Protein AF-A0A524R091-F1 (afdb_monomer_lite)

Structure (mmCIF, N/CA/C/O backbone):
data_AF-A0A524R091-F1
#
_entry.id   AF-A0A524R091-F1
#
loop_
_atom_site.group_PDB
_atom_site.id
_atom_site.type_symbol
_atom_site.label_atom_id
_atom_site.label_alt_id
_atom_site.label_comp_id
_atom_site.label_asym_id
_atom_site.label_entity_id
_atom_site.label_seq_id
_atom_site.pdbx_PDB_ins_code
_atom_site.Cartn_x
_atom_site.Cartn_y
_atom_site.Cartn_z
_atom_site.occupancy
_atom_site.B_iso_or_equiv
_atom_site.auth_seq_id
_atom_site.auth_comp_id
_atom_site.auth_asym_id
_atom_site.auth_atom_id
_atom_site.pdbx_PDB_model_num
ATOM 1 N N . MET A 1 1 ? -44.650 -4.964 -7.074 1.00 48.94 1 MET A N 1
ATOM 2 C CA . MET A 1 1 ? -43.226 -4.895 -6.663 1.00 48.94 1 MET A CA 1
ATOM 3 C C . MET A 1 1 ? -42.948 -6.021 -5.679 1.00 48.94 1 MET A C 1
ATOM 5 O O . MET A 1 1 ? -43.652 -6.123 -4.687 1.00 48.94 1 MET A O 1
ATOM 9 N N . SER A 1 2 ? -41.997 -6.911 -5.972 1.00 42.34 2 SER A N 1
ATOM 10 C CA . SER A 1 2 ? -41.733 -8.080 -5.120 1.00 42.34 2 SER A CA 1
ATOM 11 C C . SER A 1 2 ? -41.111 -7.651 -3.782 1.00 42.34 2 SER A C 1
ATOM 13 O O . SER A 1 2 ? -40.083 -6.970 -3.757 1.00 42.34 2 SER A O 1
ATOM 15 N N . LEU A 1 3 ? -41.720 -8.084 -2.671 1.00 43.44 3 LEU A N 1
ATOM 16 C CA . LEU A 1 3 ? -41.227 -7.896 -1.296 1.00 43.44 3 LEU A CA 1
ATOM 17 C C . LEU A 1 3 ? -39.760 -8.347 -1.130 1.00 43.44 3 LEU A C 1
ATOM 19 O O . LEU A 1 3 ? -39.014 -7.767 -0.343 1.00 43.44 3 LEU A O 1
ATOM 23 N N . ARG A 1 4 ? -39.299 -9.314 -1.939 1.00 45.97 4 ARG A N 1
ATOM 24 C CA . ARG A 1 4 ? -37.899 -9.779 -1.949 1.00 45.97 4 ARG A CA 1
ATOM 25 C C . ARG A 1 4 ? -36.920 -8.747 -2.520 1.00 45.97 4 ARG A C 1
ATOM 27 O O . ARG A 1 4 ? -35.773 -8.704 -2.082 1.00 45.97 4 ARG A O 1
ATOM 34 N N . GLY A 1 5 ? -37.348 -7.916 -3.473 1.00 42.50 5 GLY A N 1
ATOM 35 C CA . GLY A 1 5 ? -36.528 -6.833 -4.031 1.00 42.50 5 GLY A CA 1
ATOM 36 C C . GLY A 1 5 ? -36.375 -5.653 -3.066 1.00 42.50 5 GLY A C 1
ATOM 37 O O . GLY A 1 5 ? -35.301 -5.064 -2.973 1.00 42.50 5 GLY A O 1
ATOM 38 N N . SER A 1 6 ? -37.427 -5.365 -2.295 1.00 53.19 6 SER A N 1
ATOM 39 C CA . SER A 1 6 ? -37.434 -4.314 -1.271 1.00 53.19 6 SER A CA 1
ATOM 40 C C . SER A 1 6 ? -36.567 -4.691 -0.062 1.00 53.19 6 SER A C 1
ATOM 42 O O . SER A 1 6 ? -35.690 -3.920 0.317 1.00 53.19 6 SER A O 1
ATOM 44 N N . LEU A 1 7 ? -36.682 -5.925 0.451 1.00 46.03 7 LEU A N 1
ATOM 45 C CA . LEU A 1 7 ? -35.870 -6.409 1.577 1.00 46.03 7 LEU A CA 1
ATOM 46 C C . LEU A 1 7 ? -34.368 -6.468 1.272 1.00 46.03 7 LEU A C 1
ATOM 48 O O . LEU A 1 7 ? -33.563 -6.195 2.152 1.00 46.03 7 LEU A O 1
ATOM 52 N N . ARG A 1 8 ? -33.954 -6.786 0.039 1.00 49.16 8 ARG A N 1
ATOM 53 C CA . ARG A 1 8 ? -32.528 -6.782 -0.347 1.00 49.16 8 ARG A CA 1
ATOM 54 C C . ARG A 1 8 ? -31.937 -5.372 -0.367 1.00 49.16 8 ARG A C 1
ATOM 56 O O . ARG A 1 8 ? -30.790 -5.190 0.030 1.00 49.16 8 ARG A O 1
ATOM 63 N N . THR A 1 9 ? -32.716 -4.397 -0.827 1.00 47.22 9 THR A N 1
ATOM 64 C CA . THR A 1 9 ? -32.332 -2.980 -0.873 1.00 47.22 9 THR A CA 1
ATOM 65 C C . THR A 1 9 ? -32.304 -2.385 0.529 1.00 47.22 9 THR A C 1
ATOM 67 O O . THR A 1 9 ? -31.316 -1.756 0.890 1.00 47.22 9 THR A O 1
ATOM 70 N N . ILE A 1 10 ? -33.305 -2.702 1.353 1.00 48.88 10 ILE A N 1
ATOM 71 C CA . ILE A 1 10 ? -33.364 -2.331 2.768 1.00 48.88 10 ILE A CA 1
ATOM 72 C C . ILE A 1 10 ? -32.215 -2.983 3.542 1.00 48.88 10 ILE A C 1
ATOM 74 O O . ILE A 1 10 ? -31.527 -2.287 4.262 1.00 48.88 10 ILE A O 1
ATOM 78 N N . ARG A 1 11 ? -31.896 -4.266 3.336 1.00 45.62 11 ARG A N 1
ATOM 79 C CA . ARG A 1 11 ? -30.745 -4.929 3.983 1.00 45.62 11 ARG A CA 1
ATOM 80 C C . ARG A 1 11 ? -29.400 -4.369 3.506 1.00 45.62 11 ARG A C 1
ATOM 82 O O . ARG A 1 11 ? -28.462 -4.342 4.276 1.00 45.62 11 ARG A O 1
ATOM 89 N N . ARG A 1 12 ? -29.294 -3.873 2.267 1.00 46.78 12 ARG A N 1
ATOM 90 C CA . ARG A 1 12 ? -28.111 -3.128 1.784 1.00 46.78 12 ARG A CA 1
ATOM 91 C C . ARG A 1 12 ? -28.016 -1.704 2.340 1.00 46.78 12 ARG A C 1
ATOM 93 O O . ARG A 1 12 ? -26.915 -1.180 2.424 1.00 46.78 12 ARG A O 1
ATOM 100 N N . GLN A 1 13 ? -29.149 -1.082 2.660 1.00 42.19 13 GLN A N 1
ATOM 101 C CA . GLN A 1 13 ? -29.241 0.259 3.252 1.00 42.19 13 GLN A CA 1
ATOM 102 C C . GLN A 1 13 ? -29.156 0.227 4.792 1.00 42.19 13 GLN A C 1
ATOM 104 O O . GLN A 1 13 ? -28.715 1.198 5.393 1.00 42.19 13 GLN A O 1
ATOM 109 N N . LEU A 1 14 ? -29.532 -0.902 5.403 1.00 39.41 14 LEU A N 1
ATOM 110 C CA . LEU A 1 14 ? -29.497 -1.240 6.832 1.00 39.41 14 LEU A CA 1
ATOM 111 C C . LEU A 1 14 ? -28.386 -2.240 7.180 1.00 39.41 14 LEU A C 1
ATOM 113 O O . LEU A 1 14 ? -28.385 -2.793 8.275 1.00 39.41 14 LEU A O 1
ATOM 117 N N . ILE A 1 15 ? -27.420 -2.466 6.294 1.00 47.78 15 ILE A N 1
ATOM 118 C CA . ILE A 1 15 ? -26.055 -2.677 6.763 1.00 47.78 15 ILE A CA 1
ATOM 119 C C . ILE A 1 15 ? -25.510 -1.248 6.830 1.00 47.78 15 ILE A C 1
ATOM 121 O O . ILE A 1 15 ? -24.978 -0.756 5.828 1.00 47.78 15 ILE A O 1
ATOM 125 N N . PRO A 1 16 ? -25.685 -0.512 7.954 1.00 43.84 16 PRO A N 1
ATOM 126 C CA . PRO A 1 16 ? -24.778 0.580 8.240 1.00 43.84 16 PRO A CA 1
ATOM 127 C C . PRO A 1 16 ? -23.358 0.041 8.097 1.00 43.84 16 PRO A C 1
ATOM 129 O O . PRO A 1 16 ? -23.121 -1.161 8.069 1.00 43.84 16 PRO A O 1
ATOM 132 N N . PHE A 1 17 ? -22.391 0.930 8.024 1.00 50.38 17 PHE A N 1
ATOM 133 C CA . PHE A 1 17 ? -20.980 0.586 8.091 1.00 50.38 17 PHE A CA 1
ATOM 134 C C . PHE A 1 17 ? -20.644 0.008 9.489 1.00 50.38 17 PHE A C 1
ATOM 136 O O . PHE A 1 17 ? -19.939 0.641 10.259 1.00 50.38 17 PHE A O 1
ATOM 143 N N . THR A 1 18 ? -21.232 -1.134 9.861 1.00 50.00 18 THR A N 1
ATOM 144 C CA . THR A 1 18 ? -21.116 -1.795 11.164 1.00 50.00 18 THR A CA 1
ATOM 145 C C . THR A 1 18 ? -19.766 -2.477 11.284 1.00 50.00 18 THR A C 1
ATOM 147 O O . THR A 1 18 ? -19.192 -2.512 12.363 1.00 50.00 18 THR A O 1
ATOM 150 N N . ALA A 1 19 ? -19.233 -2.966 10.163 1.00 61.12 19 ALA A N 1
ATOM 151 C CA . ALA A 1 19 ? -17.877 -3.473 10.078 1.00 61.12 19 ALA A CA 1
ATOM 152 C C . ALA A 1 19 ? -16.887 -2.301 9.976 1.00 61.12 19 ALA A C 1
ATOM 154 O O . ALA A 1 19 ? -16.662 -1.745 8.898 1.00 61.12 19 ALA A O 1
ATOM 155 N N . THR A 1 20 ? -16.287 -1.941 11.109 1.00 77.38 20 THR A N 1
ATOM 156 C CA . THR A 1 20 ? -15.160 -1.001 11.205 1.00 77.38 20 THR A CA 1
ATOM 157 C C . THR A 1 20 ? -13.809 -1.684 10.980 1.00 77.38 20 THR A C 1
ATOM 159 O O . THR A 1 20 ? -12.779 -1.012 10.971 1.00 77.38 20 THR A O 1
ATOM 162 N N . ASN A 1 21 ? -13.796 -3.000 10.740 1.00 86.31 21 ASN A N 1
ATOM 163 C CA . ASN A 1 21 ? -12.579 -3.744 10.437 1.00 86.31 21 ASN A CA 1
ATOM 164 C C . ASN A 1 21 ? -12.263 -3.687 8.934 1.00 86.31 21 ASN A C 1
ATOM 166 O O . ASN A 1 21 ? -13.115 -3.958 8.076 1.00 86.31 21 ASN A O 1
ATOM 170 N N . ARG A 1 22 ? -11.013 -3.354 8.604 1.00 87.62 22 ARG A N 1
ATOM 171 C CA . ARG A 1 22 ? -10.516 -3.152 7.239 1.00 87.62 22 ARG A CA 1
ATOM 172 C C . ARG A 1 22 ? -9.279 -3.991 6.957 1.00 87.62 22 ARG A C 1
ATOM 174 O O . ARG A 1 22 ? -8.403 -4.121 7.801 1.00 87.62 22 ARG A O 1
ATOM 181 N N . ILE A 1 23 ? -9.176 -4.470 5.719 1.00 89.12 23 ILE A N 1
ATOM 182 C CA . ILE A 1 23 ? -7.908 -4.921 5.139 1.00 89.12 23 ILE A CA 1
ATOM 183 C C . ILE A 1 23 ? -7.446 -3.859 4.148 1.00 89.12 23 ILE A C 1
ATOM 185 O O . ILE A 1 23 ? -8.192 -3.499 3.231 1.00 89.12 23 ILE A O 1
ATOM 189 N N . VAL A 1 24 ? -6.217 -3.383 4.315 1.00 91.94 24 VAL A N 1
ATOM 190 C CA . VAL A 1 24 ? 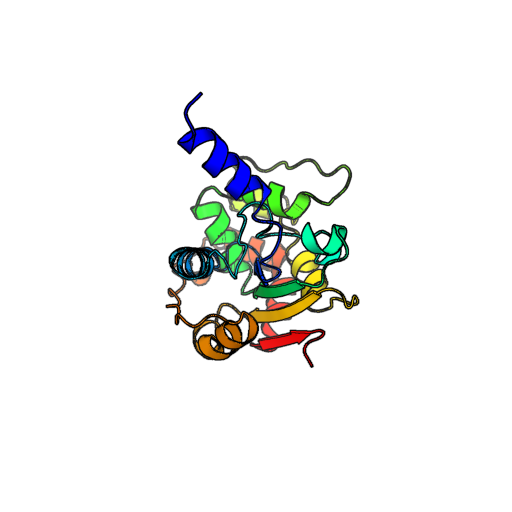-5.535 -2.504 3.358 1.00 91.94 24 VAL A CA 1
ATOM 191 C C . VAL A 1 24 ? -4.195 -3.129 3.000 1.00 91.94 24 VAL A C 1
ATOM 193 O O . VAL A 1 24 ? -3.627 -3.890 3.776 1.00 91.94 24 VAL A O 1
ATOM 196 N N . SER A 1 25 ? -3.706 -2.899 1.787 1.00 92.69 25 SER A N 1
ATOM 197 C CA . SER A 1 25 ? -2.446 -3.485 1.349 1.00 92.69 25 SER A CA 1
ATOM 198 C C . SER A 1 25 ? -1.716 -2.643 0.323 1.00 92.69 25 SER A C 1
ATOM 200 O O . SER A 1 25 ? -2.354 -2.012 -0.521 1.00 92.69 25 SER A O 1
ATOM 202 N N . LEU A 1 26 ? -0.388 -2.757 0.313 1.00 89.06 26 LEU A N 1
ATOM 203 C CA . LEU A 1 26 ? 0.523 -2.063 -0.604 1.00 89.06 26 LEU A CA 1
ATOM 204 C C . LEU A 1 26 ? 0.302 -2.405 -2.098 1.00 89.06 26 LEU A C 1
ATOM 206 O O . LEU A 1 26 ? 0.842 -1.741 -2.969 1.00 89.06 26 LEU A O 1
ATOM 210 N N . GLY A 1 27 ? -0.560 -3.383 -2.409 1.00 83.38 27 GLY A N 1
ATOM 211 C CA . GLY A 1 27 ? -0.812 -3.864 -3.770 1.00 83.38 27 GLY A CA 1
ATOM 212 C C . GLY A 1 27 ? 0.231 -4.873 -4.221 1.00 83.38 27 GLY A C 1
ATOM 213 O O . GLY A 1 27 ? 1.384 -4.805 -3.831 1.00 83.38 27 GLY A O 1
ATOM 214 N N . GLY A 1 28 ? -0.178 -5.905 -4.964 1.00 80.25 28 GLY A N 1
ATOM 215 C CA . GLY A 1 28 ? 0.737 -6.972 -5.404 1.00 80.25 28 GLY A CA 1
ATOM 216 C C . GLY A 1 28 ? 1.250 -7.917 -4.301 1.00 80.25 28 GLY A C 1
ATOM 217 O O . GLY A 1 28 ? 1.660 -9.033 -4.616 1.00 80.25 28 GLY A O 1
ATOM 218 N N . VAL A 1 29 ? 1.129 -7.538 -3.026 1.00 82.00 29 VAL A N 1
ATOM 219 C CA . VAL A 1 29 ? 1.547 -8.284 -1.823 1.00 82.00 29 VAL A CA 1
ATOM 220 C C . VAL A 1 29 ? 0.546 -9.364 -1.383 1.00 82.00 29 VAL A C 1
ATOM 222 O O . VAL A 1 29 ? 0.259 -9.518 -0.209 1.00 82.00 29 VAL A O 1
ATOM 225 N N . GLY A 1 30 ? -0.080 -10.080 -2.323 1.00 72.19 30 GLY A N 1
ATOM 226 C CA . GLY A 1 30 ? -0.898 -11.268 -2.015 1.00 72.19 30 GLY A CA 1
ATOM 227 C C . GLY A 1 30 ? -2.158 -11.065 -1.151 1.00 72.19 30 GLY A C 1
ATOM 228 O O . GLY A 1 30 ? -2.832 -12.040 -0.837 1.00 72.19 30 GLY A O 1
ATOM 229 N N . SER A 1 31 ? -2.561 -9.829 -0.842 1.00 73.38 31 SER A N 1
ATOM 230 C CA . SER A 1 31 ? -3.732 -9.530 0.003 1.00 73.38 31 SER A CA 1
ATOM 231 C C . SER A 1 31 ? -5.054 -10.113 -0.507 1.00 73.38 31 SER A C 1
ATOM 233 O O . SER A 1 31 ? -5.978 -10.315 0.269 1.00 73.38 31 SER A O 1
ATOM 235 N N . THR A 1 32 ? -5.154 -10.449 -1.797 1.00 73.69 32 THR A N 1
ATOM 236 C CA . THR A 1 32 ? -6.355 -11.069 -2.376 1.00 73.69 32 THR A CA 1
ATOM 237 C C . THR A 1 32 ? -6.711 -12.408 -1.724 1.00 73.69 32 THR A C 1
ATOM 239 O O . THR A 1 32 ? -7.900 -12.677 -1.571 1.00 73.69 32 THR A O 1
ATOM 242 N N . SER A 1 33 ? -5.739 -13.245 -1.337 1.00 68.62 33 SER A N 1
ATOM 243 C CA . SER A 1 33 ? -6.045 -14.523 -0.671 1.00 68.62 33 SER A CA 1
ATOM 244 C C . SER A 1 33 ? -6.585 -14.299 0.739 1.00 68.62 33 SER A C 1
ATOM 246 O O . SER A 1 33 ? -7.605 -14.889 1.082 1.00 68.62 33 SER A O 1
ATOM 248 N N . LEU A 1 34 ? -5.970 -13.385 1.499 1.00 72.50 34 LEU A N 1
ATOM 249 C CA . LEU A 1 34 ? -6.446 -12.974 2.823 1.00 72.50 34 LEU A CA 1
ATOM 250 C C . LEU A 1 34 ? -7.871 -12.410 2.740 1.00 72.50 34 LEU A C 1
ATOM 252 O O . LEU A 1 34 ? -8.770 -12.870 3.433 1.00 72.50 34 LEU A O 1
ATOM 256 N N . VAL A 1 35 ? -8.106 -11.478 1.816 1.00 72.00 35 VAL A N 1
ATOM 257 C CA . VAL A 1 35 ? -9.429 -10.884 1.579 1.00 72.00 35 VAL A CA 1
ATOM 258 C C . VAL A 1 35 ? -10.466 -11.936 1.198 1.00 72.00 35 VAL A C 1
ATOM 260 O O . VAL A 1 35 ? -11.544 -11.959 1.778 1.00 72.00 35 VAL A O 1
ATOM 263 N N . SER A 1 36 ? -10.146 -12.823 0.252 1.00 69.12 36 SER A N 1
ATOM 264 C CA . SER A 1 36 ? -11.089 -13.854 -0.203 1.00 69.12 36 SER A CA 1
ATOM 265 C C . SER A 1 36 ? -11.446 -14.829 0.919 1.00 69.12 36 SER A C 1
ATOM 267 O O . SER A 1 36 ? -12.573 -15.312 0.980 1.00 69.12 36 SER A O 1
ATOM 269 N N . HIS A 1 37 ? -10.493 -15.128 1.804 1.00 69.25 37 HIS A N 1
ATOM 270 C CA . HIS A 1 37 ? -10.727 -15.982 2.962 1.00 69.25 37 HIS A CA 1
ATOM 271 C C . HIS A 1 37 ? -11.689 -15.331 3.959 1.00 69.25 37 HIS A C 1
ATOM 273 O O . HIS A 1 37 ? -12.709 -15.927 4.301 1.00 69.25 37 HIS A O 1
ATOM 279 N N . LEU A 1 38 ? -11.408 -14.086 4.346 1.00 68.81 38 LEU A N 1
ATOM 280 C CA . LEU A 1 38 ? -12.219 -13.328 5.303 1.00 68.81 38 LEU A CA 1
ATOM 281 C C . LEU A 1 38 ? -13.623 -13.052 4.753 1.00 68.81 38 LEU A C 1
ATOM 283 O O . LEU A 1 38 ? -14.619 -13.192 5.461 1.00 68.81 38 LEU A O 1
ATOM 287 N N . GLU A 1 39 ? -13.734 -12.761 3.455 1.00 66.31 39 GLU A N 1
ATOM 288 C CA . GLU A 1 39 ? -15.029 -12.630 2.799 1.00 66.31 39 GLU A CA 1
ATOM 289 C C . GLU A 1 39 ? -15.821 -13.948 2.816 1.00 66.31 39 GLU A C 1
ATOM 291 O O . GLU A 1 39 ? -17.037 -13.914 2.848 1.00 66.31 39 GLU A O 1
ATOM 296 N N . ASN A 1 40 ? -15.222 -15.134 2.832 1.00 64.38 40 ASN A N 1
ATOM 297 C CA . ASN A 1 40 ? -16.008 -16.376 2.800 1.00 64.38 40 ASN A CA 1
ATOM 298 C C . ASN A 1 40 ? -16.547 -16.833 4.171 1.00 64.38 40 ASN A C 1
ATOM 300 O O . ASN A 1 40 ? -17.278 -17.825 4.217 1.00 64.38 40 ASN A O 1
ATOM 304 N N . GLY A 1 41 ? -16.217 -16.142 5.268 1.00 63.47 41 GLY A N 1
ATOM 305 C CA . GLY A 1 41 ? -16.653 -16.506 6.626 1.00 63.47 41 GLY A CA 1
ATOM 306 C C . GLY A 1 41 ? -17.181 -15.347 7.472 1.00 63.47 41 GLY A C 1
ATOM 307 O O . GLY A 1 41 ? -18.142 -15.539 8.206 1.00 63.47 41 GLY A O 1
ATOM 308 N N . ASP A 1 42 ? -16.621 -14.145 7.311 1.00 65.31 42 ASP A N 1
ATOM 309 C CA . ASP A 1 42 ? -16.736 -13.058 8.291 1.00 65.31 42 ASP A CA 1
ATOM 310 C C . ASP A 1 42 ? -17.158 -11.718 7.652 1.00 65.31 42 ASP A C 1
ATOM 312 O O . ASP A 1 42 ? -16.795 -10.642 8.132 1.00 65.31 42 ASP A O 1
ATOM 316 N N . LYS A 1 43 ? -17.944 -11.750 6.558 1.00 65.56 43 LYS A N 1
ATOM 317 C CA . LYS A 1 43 ? -18.375 -10.536 5.813 1.00 65.56 43 LYS A CA 1
ATOM 318 C C . LYS A 1 43 ? -19.068 -9.482 6.676 1.00 65.56 43 LYS A C 1
ATOM 320 O O . LYS A 1 43 ? -19.034 -8.305 6.331 1.00 65.56 43 LYS A O 1
ATOM 325 N N . ASP A 1 44 ? -19.724 -9.910 7.751 1.00 65.44 44 ASP A N 1
ATOM 326 C CA . ASP A 1 44 ? -20.453 -9.019 8.655 1.00 65.44 44 ASP A CA 1
ATOM 327 C C . ASP A 1 44 ? -19.517 -8.309 9.653 1.00 65.44 44 ASP A C 1
ATOM 329 O O . ASP A 1 44 ? -19.894 -7.283 10.218 1.00 65.44 44 ASP A O 1
ATOM 333 N N . ARG A 1 45 ? -18.290 -8.824 9.838 1.00 66.50 45 ARG A N 1
ATOM 334 C CA . ARG A 1 45 ? -17.254 -8.258 10.719 1.00 66.50 45 ARG A CA 1
ATOM 335 C C . ARG A 1 45 ? -16.192 -7.484 9.945 1.00 66.50 45 ARG A C 1
ATOM 337 O O . ARG A 1 45 ? -15.714 -6.466 10.433 1.00 66.50 45 ARG A O 1
ATOM 344 N N . ILE A 1 46 ? -15.847 -7.927 8.734 1.00 65.50 46 ILE A N 1
ATOM 345 C CA . ILE A 1 46 ? -14.810 -7.311 7.899 1.00 65.50 46 ILE A CA 1
ATOM 346 C C . ILE A 1 46 ? -15.401 -6.746 6.618 1.00 65.50 46 ILE A C 1
ATOM 348 O O . ILE A 1 46 ? -15.968 -7.463 5.792 1.00 65.50 46 ILE A O 1
ATOM 352 N N . TRP A 1 47 ? -15.140 -5.461 6.383 1.00 65.81 47 TRP A N 1
ATOM 353 C CA . TRP A 1 47 ? -15.500 -4.813 5.133 1.00 65.81 47 TRP A CA 1
ATOM 354 C C . TRP A 1 47 ? -14.284 -4.649 4.219 1.00 65.81 47 TRP A C 1
ATOM 356 O O . TRP A 1 47 ? -13.537 -3.667 4.292 1.00 65.81 47 TRP A O 1
ATOM 366 N N . CYS A 1 48 ? -14.115 -5.579 3.277 1.00 63.72 48 CYS A N 1
ATOM 367 C CA . CYS A 1 48 ? -13.095 -5.480 2.238 1.00 63.72 48 CYS A CA 1
ATOM 368 C C . CYS A 1 48 ? -13.683 -5.056 0.885 1.00 63.72 48 CYS A C 1
ATOM 370 O O . CYS A 1 48 ? -13.739 -5.811 -0.083 1.00 63.72 48 CYS A O 1
ATOM 372 N N . HIS A 1 49 ? -14.085 -3.792 0.751 1.00 63.34 49 HIS A N 1
ATOM 373 C CA . HIS A 1 49 ? -14.428 -3.312 -0.584 1.00 63.34 49 HIS A CA 1
ATOM 374 C C . HIS A 1 49 ? -13.147 -3.136 -1.406 1.00 63.34 49 HIS A C 1
ATOM 376 O O . HIS A 1 49 ? -12.314 -2.280 -1.106 1.00 63.34 49 HI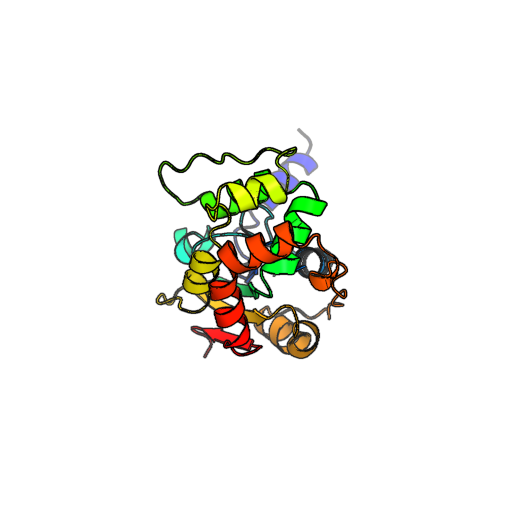S A O 1
ATOM 382 N N . SER A 1 50 ? -13.045 -3.837 -2.538 1.00 61.50 50 SER A N 1
ATOM 383 C CA . SER A 1 50 ? -11.906 -3.764 -3.472 1.00 61.50 50 SER A CA 1
ATOM 384 C C . SER A 1 50 ? -11.562 -2.354 -3.995 1.00 61.50 50 SER A C 1
ATOM 386 O O . SER A 1 50 ? -10.634 -2.203 -4.782 1.00 61.50 50 SER A O 1
ATOM 388 N N . ARG A 1 51 ? -12.382 -1.344 -3.669 1.00 66.62 51 ARG A N 1
ATOM 389 C CA . ARG A 1 51 ? -12.211 0.070 -4.027 1.00 66.62 51 ARG A CA 1
ATOM 390 C C . ARG A 1 51 ? -11.361 0.840 -3.009 1.00 66.62 51 ARG A C 1
ATOM 392 O O . ARG A 1 51 ? -10.914 1.927 -3.350 1.00 66.62 51 ARG A O 1
ATOM 399 N N . HIS A 1 52 ? -11.175 0.296 -1.805 1.00 77.31 52 HIS A N 1
ATOM 400 C CA . HIS A 1 52 ? -10.435 0.917 -0.700 1.00 77.31 52 HIS A CA 1
ATOM 401 C C . HIS A 1 52 ? -9.323 0.013 -0.140 1.00 77.31 52 HIS A C 1
ATOM 403 O O . HIS A 1 52 ? -8.629 0.414 0.782 1.00 77.31 52 HIS A O 1
ATOM 409 N N . LEU A 1 53 ? -9.099 -1.165 -0.742 1.00 84.69 53 LEU A N 1
ATOM 410 C CA . LEU A 1 53 ? -7.994 -2.077 -0.400 1.00 84.69 53 LEU A CA 1
ATOM 411 C C . LEU A 1 53 ? -6.604 -1.428 -0.544 1.00 84.69 53 LEU A C 1
ATOM 413 O O . LEU A 1 53 ? -5.630 -1.927 0.006 1.00 84.69 53 LEU A O 1
ATOM 417 N N . HIS A 1 54 ? -6.512 -0.340 -1.303 1.00 90.25 54 HIS A N 1
ATOM 418 C CA . HIS A 1 54 ? -5.286 0.404 -1.586 1.00 90.25 54 HIS A CA 1
ATOM 419 C C . HIS A 1 54 ? -5.469 1.889 -1.237 1.00 90.25 54 HIS A C 1
ATOM 421 O O . HIS A 1 54 ? -5.079 2.766 -2.000 1.00 90.25 54 HIS A O 1
ATOM 427 N N . CYS A 1 55 ? -6.197 2.175 -0.152 1.00 91.31 55 CYS A N 1
ATOM 428 C CA . CYS A 1 55 ? -6.425 3.543 0.304 1.00 91.31 55 CYS A CA 1
ATOM 429 C C . CYS A 1 55 ? -5.099 4.162 0.752 1.00 91.31 55 CYS A C 1
ATOM 431 O O . CYS A 1 55 ? -4.528 3.708 1.736 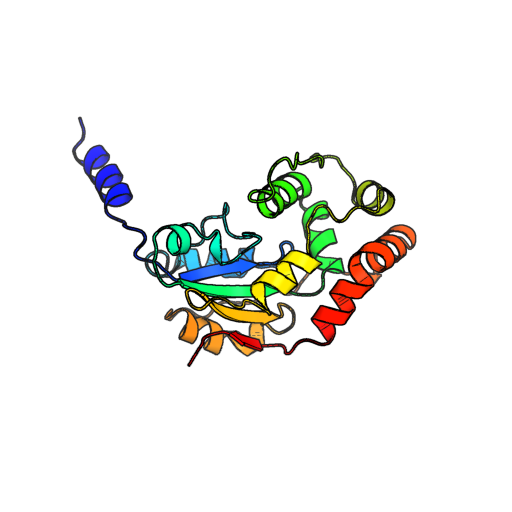1.00 91.31 55 CYS A O 1
ATOM 433 N N . LEU A 1 56 ? -4.639 5.202 0.050 1.00 93.06 56 LEU A N 1
ATOM 434 C CA . LEU A 1 56 ? -3.322 5.801 0.277 1.00 93.06 56 LEU A CA 1
ATOM 435 C C . LEU A 1 56 ? -3.123 6.324 1.705 1.00 93.06 56 LEU A C 1
ATOM 437 O O . LEU A 1 56 ? -2.014 6.270 2.222 1.00 93.06 56 LEU A O 1
ATOM 441 N N . GLU A 1 57 ? -4.185 6.834 2.328 1.00 93.94 57 GLU A N 1
ATOM 442 C CA . GLU A 1 57 ? -4.148 7.468 3.648 1.00 93.94 57 GLU A CA 1
ATOM 443 C C . GLU A 1 57 ? -5.243 6.880 4.553 1.00 93.94 57 GLU A C 1
ATOM 445 O O . GLU A 1 57 ? -6.394 6.776 4.103 1.00 93.94 57 GLU A O 1
ATOM 450 N N . PRO A 1 58 ? -4.934 6.531 5.818 1.00 94.94 58 PRO A N 1
ATOM 451 C CA . PRO A 1 58 ? -5.927 6.016 6.764 1.00 94.94 58 PRO A CA 1
ATOM 452 C C . PRO A 1 58 ? -7.126 6.959 6.979 1.00 94.94 58 PRO A C 1
ATOM 454 O O . PRO A 1 58 ? -8.269 6.505 6.994 1.00 94.94 58 PRO A O 1
ATOM 457 N N . GLU A 1 59 ? -6.897 8.277 7.041 1.00 93.50 59 GLU A N 1
ATOM 458 C CA . GLU A 1 59 ? -7.950 9.299 7.233 1.00 93.50 59 GLU A CA 1
ATOM 459 C C . GLU A 1 59 ? -8.991 9.347 6.107 1.00 93.50 59 GLU A C 1
ATOM 461 O O . GLU A 1 59 ? -10.102 9.860 6.266 1.00 93.50 59 GLU A O 1
ATOM 466 N N . LEU A 1 60 ? -8.647 8.805 4.940 1.00 91.44 60 LEU A N 1
ATOM 467 C CA . LEU A 1 60 ? -9.511 8.826 3.765 1.00 91.44 60 LEU A CA 1
ATOM 468 C C . LEU A 1 60 ? -10.406 7.594 3.661 1.00 91.44 60 LEU A C 1
ATOM 470 O O . LEU A 1 60 ? -11.235 7.511 2.742 1.00 91.44 60 LEU A O 1
ATOM 474 N N . LEU A 1 61 ? -10.293 6.666 4.613 1.00 90.12 61 LEU A N 1
ATOM 475 C CA . LEU A 1 61 ? -11.244 5.579 4.750 1.00 90.12 61 LEU A CA 1
ATOM 476 C C . LEU A 1 61 ? -12.666 6.141 4.946 1.00 90.12 61 LEU A C 1
ATOM 478 O O . LEU A 1 61 ? -12.872 7.067 5.736 1.00 90.12 61 LEU A O 1
ATOM 482 N N . PRO A 1 62 ? -13.680 5.590 4.249 1.00 87.19 62 PRO A N 1
ATOM 483 C CA . PRO A 1 62 ? -15.053 6.085 4.337 1.00 87.19 62 PRO A CA 1
ATOM 484 C C . PRO A 1 62 ? -15.621 6.143 5.760 1.00 87.19 62 PRO A C 1
ATOM 486 O O . PRO A 1 62 ? -16.424 7.026 6.049 1.00 87.19 62 PRO A O 1
ATOM 489 N N . GLU A 1 63 ? -15.238 5.203 6.623 1.00 87.88 63 GLU A N 1
ATO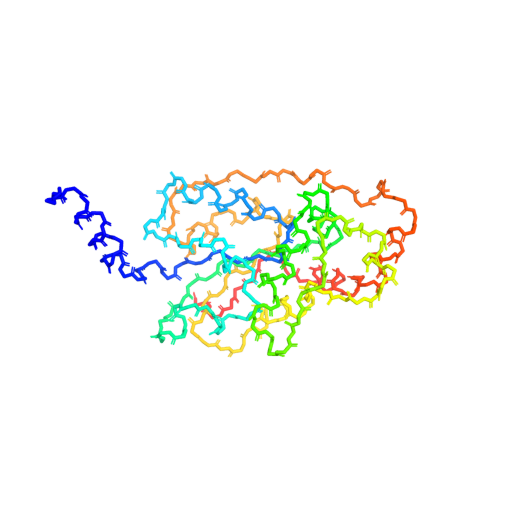M 490 C CA . GLU A 1 63 ? -15.646 5.137 8.028 1.00 87.88 63 GLU A CA 1
ATOM 491 C C . GLU A 1 63 ? -15.027 6.274 8.847 1.00 87.88 63 GLU A C 1
ATOM 493 O O . GLU A 1 63 ? -15.745 6.981 9.552 1.00 87.88 63 GLU A O 1
ATOM 498 N N . VAL A 1 64 ? -13.728 6.529 8.669 1.00 91.06 64 VAL A N 1
ATOM 499 C CA . VAL A 1 64 ? -13.015 7.606 9.373 1.00 91.06 64 VAL A CA 1
ATOM 500 C C . VAL A 1 64 ? -13.579 8.974 8.993 1.00 91.06 64 VAL A C 1
ATOM 502 O O . VAL A 1 64 ? -13.837 9.811 9.859 1.00 91.06 64 VAL A O 1
ATOM 505 N N . ARG A 1 65 ? -13.903 9.178 7.707 1.00 89.94 65 ARG A N 1
ATOM 506 C CA . ARG A 1 65 ? -14.572 10.402 7.222 1.00 89.94 65 ARG A CA 1
ATOM 507 C C . ARG A 1 65 ? -15.971 10.614 7.808 1.00 89.94 65 ARG A C 1
ATOM 509 O O . ARG A 1 65 ? -16.481 11.729 7.753 1.00 89.94 65 ARG A O 1
ATOM 516 N N . LYS A 1 66 ? -16.591 9.566 8.355 1.00 88.94 66 LYS A N 1
ATOM 517 C CA . LYS A 1 66 ? -17.871 9.627 9.078 1.00 88.94 66 LYS A CA 1
ATOM 518 C C . LYS A 1 66 ? -17.695 9.774 10.591 1.00 88.94 66 LYS A C 1
ATOM 520 O O . LYS A 1 66 ? -18.690 9.754 11.305 1.00 88.94 66 LYS A O 1
ATOM 525 N N . GLY A 1 67 ? -16.459 9.917 11.069 1.00 89.25 67 GLY A N 1
ATOM 526 C CA . GLY A 1 67 ? -16.143 10.030 12.490 1.00 89.25 67 GLY A CA 1
ATOM 527 C C . GLY A 1 67 ? -16.154 8.698 13.239 1.00 89.25 67 GLY A C 1
ATOM 528 O O . GLY A 1 67 ? -16.247 8.714 14.460 1.00 89.25 67 GLY A O 1
ATOM 529 N N . LEU A 1 68 ? -16.081 7.563 12.536 1.00 89.56 68 LEU A N 1
ATOM 530 C CA . LEU A 1 68 ? -16.006 6.243 13.163 1.00 89.56 68 LEU A CA 1
ATOM 531 C C . LEU A 1 68 ? -14.551 5.845 13.420 1.00 89.56 68 LEU A C 1
ATOM 533 O O . LEU A 1 68 ? -13.669 6.142 12.610 1.00 89.56 68 LEU A O 1
ATOM 537 N N . GLU A 1 69 ? -14.327 5.119 14.511 1.00 91.56 69 GLU A N 1
ATOM 538 C CA . GLU A 1 69 ? -13.068 4.413 14.740 1.00 91.56 69 GLU A CA 1
ATOM 539 C C . GLU A 1 69 ? -12.969 3.178 13.840 1.00 91.56 69 GLU A C 1
ATOM 541 O O . GLU A 1 69 ? -13.974 2.534 13.530 1.00 91.56 69 GLU A O 1
ATOM 546 N N . VAL A 1 70 ? -11.752 2.843 13.418 1.00 91.94 70 VAL A N 1
ATOM 547 C CA . VAL A 1 70 ? -11.470 1.745 12.486 1.00 91.94 70 VAL A CA 1
ATOM 548 C C . VAL A 1 70 ? -10.347 0.872 13.026 1.00 91.94 70 VAL A C 1
ATOM 550 O O . VAL A 1 70 ? -9.325 1.384 13.475 1.00 91.94 70 VAL A O 1
ATOM 553 N N . LYS A 1 71 ? -10.491 -0.449 12.897 1.00 92.69 71 LYS A N 1
ATOM 554 C CA . LYS A 1 71 ? -9.369 -1.389 13.011 1.00 92.69 71 LYS A CA 1
ATOM 555 C C . LYS A 1 71 ? -8.918 -1.780 11.612 1.00 92.69 71 LYS A C 1
ATOM 557 O O . LYS A 1 71 ? -9.709 -2.294 10.826 1.00 92.69 71 LYS A O 1
ATOM 562 N N . ALA A 1 72 ? -7.663 -1.552 11.266 1.00 93.25 72 ALA A N 1
ATOM 563 C CA . ALA A 1 72 ? -7.149 -1.860 9.942 1.00 93.25 72 ALA A CA 1
ATOM 564 C C . ALA A 1 72 ? -5.951 -2.807 10.013 1.00 93.25 72 ALA A C 1
ATOM 566 O O . ALA A 1 72 ? -4.932 -2.500 10.623 1.00 93.25 72 ALA A O 1
ATOM 567 N N . CYS A 1 73 ? -6.060 -3.956 9.353 1.00 93.56 73 CYS A N 1
ATOM 568 C CA . CYS A 1 73 ? -4.913 -4.805 9.067 1.00 93.56 73 CYS A CA 1
ATOM 569 C C . CYS A 1 73 ? -4.257 -4.305 7.775 1.00 93.56 73 CYS A C 1
ATOM 571 O O . CYS A 1 73 ? -4.838 -4.426 6.689 1.00 93.56 73 CYS A O 1
ATOM 573 N N . PHE A 1 74 ? -3.058 -3.738 7.892 1.00 95.25 74 PHE A N 1
ATOM 574 C CA . PHE A 1 74 ? -2.288 -3.229 6.762 1.00 95.25 74 PHE A CA 1
ATOM 575 C C . PHE A 1 74 ? -1.218 -4.236 6.340 1.00 95.25 74 PHE A C 1
ATOM 577 O O . PHE A 1 74 ? -0.262 -4.484 7.066 1.00 95.25 74 PHE A O 1
ATOM 584 N N . VAL A 1 75 ? -1.363 -4.823 5.156 1.00 94.50 75 VAL A N 1
ATOM 585 C CA . VAL A 1 75 ? -0.398 -5.790 4.621 1.00 94.50 75 VAL A CA 1
ATOM 586 C C . VAL A 1 75 ? 0.585 -5.086 3.691 1.00 94.50 75 VAL A C 1
ATOM 588 O O . VAL A 1 75 ? 0.201 -4.561 2.641 1.00 94.50 75 VAL A O 1
ATOM 591 N N . TYR A 1 76 ? 1.864 -5.125 4.038 1.00 95.69 76 TYR A N 1
ATOM 592 C CA . TYR A 1 76 ? 2.960 -4.594 3.225 1.00 95.69 76 TYR A CA 1
ATOM 593 C C . TYR A 1 76 ? 3.995 -5.690 2.959 1.00 95.69 76 TYR A C 1
ATOM 595 O O . TYR A 1 76 ? 3.876 -6.785 3.488 1.00 95.69 76 TYR A O 1
ATOM 603 N N . GLY A 1 77 ? 4.974 -5.458 2.093 1.00 94.44 77 GLY A N 1
ATOM 604 C CA . GLY A 1 77 ? 5.980 -6.471 1.764 1.00 94.44 77 GLY A CA 1
ATOM 605 C C . GLY A 1 77 ? 6.886 -6.015 0.635 1.00 94.44 77 GLY A C 1
ATOM 606 O O . GLY A 1 77 ? 6.767 -4.876 0.182 1.00 94.44 77 GLY A O 1
ATOM 607 N N . ASP A 1 78 ? 7.765 -6.900 0.170 1.00 95.19 78 ASP A N 1
ATOM 608 C CA . ASP A 1 78 ? 8.798 -6.541 -0.808 1.00 95.19 78 ASP A CA 1
ATOM 609 C C . ASP A 1 78 ? 8.169 -5.920 -2.079 1.00 95.19 78 ASP A C 1
ATOM 611 O O . ASP A 1 78 ? 7.348 -6.584 -2.747 1.00 95.19 78 ASP A O 1
ATOM 615 N N . PRO A 1 79 ? 8.521 -4.655 -2.415 1.00 96.06 79 PRO A N 1
ATOM 616 C CA . PRO A 1 79 ? 7.936 -3.949 -3.545 1.00 96.06 79 PRO A CA 1
ATOM 617 C C . PRO A 1 79 ? 8.311 -4.595 -4.882 1.00 96.06 79 PRO A C 1
ATOM 619 O O . PRO A 1 79 ? 7.524 -4.516 -5.825 1.00 96.06 79 PRO A O 1
ATOM 622 N N . PHE A 1 80 ? 9.447 -5.289 -4.989 1.00 95.69 80 PHE A N 1
ATOM 623 C CA . PHE A 1 80 ? 9.919 -5.832 -6.266 1.00 95.69 80 PHE A CA 1
ATOM 624 C C . PHE A 1 80 ? 8.966 -6.903 -6.816 1.00 95.69 80 PHE A C 1
ATOM 626 O O . PHE A 1 80 ? 8.347 -6.691 -7.868 1.00 95.69 80 PHE A O 1
ATOM 633 N N . PRO A 1 81 ? 8.743 -8.033 -6.116 1.00 92.94 81 PRO A N 1
ATOM 634 C CA . PRO A 1 81 ? 7.796 -9.029 -6.578 1.00 92.94 81 PRO A CA 1
ATOM 635 C C . PRO A 1 81 ? 6.338 -8.542 -6.496 1.00 92.94 81 PRO A C 1
ATOM 637 O O . PRO A 1 81 ? 5.471 -9.123 -7.157 1.00 92.94 81 PRO A O 1
ATOM 640 N N . ALA A 1 82 ? 6.039 -7.493 -5.719 1.00 93.19 82 ALA A N 1
ATOM 641 C CA . ALA A 1 82 ? 4.708 -6.888 -5.664 1.00 93.19 82 ALA A CA 1
ATOM 642 C C . ALA A 1 82 ? 4.367 -6.148 -6.968 1.00 93.19 82 ALA A C 1
ATOM 644 O O . ALA A 1 82 ? 3.356 -6.460 -7.604 1.00 93.19 82 ALA A O 1
ATOM 645 N N . VAL A 1 83 ? 5.243 -5.248 -7.419 1.00 95.44 83 VAL A N 1
ATOM 646 C CA . VAL A 1 83 ? 5.107 -4.518 -8.688 1.00 95.44 83 VAL A CA 1
ATOM 647 C C . VAL A 1 83 ? 5.040 -5.503 -9.853 1.00 95.44 83 VAL A C 1
ATOM 649 O O . VAL A 1 83 ? 4.096 -5.465 -10.644 1.00 95.44 83 VAL A O 1
ATOM 652 N N . GLN A 1 84 ? 5.950 -6.480 -9.902 1.00 94.12 84 GLN A N 1
ATOM 653 C CA . GLN A 1 84 ? 5.914 -7.541 -10.916 1.00 94.12 84 GLN A CA 1
ATOM 654 C C . GLN A 1 84 ? 4.571 -8.282 -10.939 1.00 94.12 84 GLN A C 1
ATOM 656 O O . GLN A 1 84 ? 4.018 -8.553 -12.005 1.00 94.12 84 GLN A O 1
ATOM 661 N N . SER A 1 85 ? 4.015 -8.599 -9.765 1.00 91.88 85 SER A N 1
ATOM 662 C CA . SER A 1 85 ? 2.712 -9.261 -9.646 1.00 91.88 85 SER A CA 1
ATOM 663 C C . SER A 1 85 ? 1.575 -8.413 -10.227 1.00 91.88 85 SER A C 1
ATOM 665 O O . SER A 1 85 ? 0.690 -8.958 -10.891 1.00 91.88 85 SER A O 1
ATOM 667 N N . VAL A 1 86 ? 1.604 -7.092 -10.025 1.00 93.19 86 VAL A N 1
ATOM 668 C CA . VAL A 1 86 ? 0.613 -6.159 -10.585 1.00 93.19 86 VAL A CA 1
ATOM 669 C C . VAL A 1 86 ? 0.655 -6.167 -12.116 1.00 93.19 86 VAL A C 1
ATOM 671 O O . VAL A 1 86 ? -0.390 -6.367 -12.742 1.00 93.19 86 VAL A O 1
ATOM 674 N N . PHE A 1 87 ? 1.843 -6.023 -12.711 1.00 94.75 87 PHE A N 1
ATOM 675 C CA . PHE A 1 87 ? 2.016 -5.994 -14.169 1.00 94.75 87 PHE A CA 1
ATOM 676 C C . PHE A 1 87 ? 1.718 -7.345 -14.824 1.00 94.75 87 PHE A C 1
ATOM 678 O O . PHE A 1 87 ? 0.952 -7.406 -15.783 1.00 94.75 87 PHE A O 1
ATOM 685 N N . ARG A 1 88 ? 2.207 -8.457 -14.256 1.00 91.94 88 ARG A N 1
ATOM 686 C CA . ARG A 1 88 ? 1.927 -9.816 -14.761 1.00 91.94 88 ARG A CA 1
ATOM 687 C C . ARG A 1 88 ? 0.427 -10.117 -14.842 1.00 91.94 88 ARG A C 1
ATOM 689 O O . ARG A 1 88 ? -0.013 -10.873 -15.700 1.00 91.94 88 ARG A O 1
ATOM 696 N N . ARG A 1 89 ? -0.367 -9.547 -13.931 1.00 90.44 89 ARG A N 1
ATOM 697 C CA . ARG A 1 89 ? -1.829 -9.725 -13.881 1.00 90.44 89 ARG A CA 1
ATOM 698 C C . ARG A 1 89 ? -2.595 -8.706 -14.735 1.00 90.44 89 ARG A C 1
ATOM 700 O O . ARG A 1 89 ? -3.824 -8.772 -14.766 1.00 90.44 89 ARG A O 1
ATOM 707 N N . GLY A 1 90 ? -1.915 -7.755 -15.378 1.00 93.19 90 GLY A N 1
ATOM 708 C CA . GLY A 1 90 ? -2.548 -6.670 -16.131 1.00 93.19 90 GLY A CA 1
ATOM 709 C C . GLY A 1 90 ? -3.377 -5.729 -15.249 1.00 93.19 90 GLY A C 1
ATOM 710 O O . GLY A 1 90 ? -4.449 -5.277 -15.662 1.00 93.19 90 GLY A O 1
ATOM 711 N N . LEU A 1 91 ? -2.950 -5.506 -13.999 1.00 92.81 91 LEU A N 1
ATOM 712 C CA . LEU A 1 91 ? -3.688 -4.722 -13.001 1.00 92.81 91 LEU A CA 1
ATOM 713 C C . LEU A 1 91 ? -3.151 -3.303 -12.795 1.00 92.81 91 LEU A C 1
ATOM 715 O O . LEU A 1 91 ? -3.765 -2.551 -12.043 1.00 92.81 91 LEU A O 1
ATOM 719 N N . GLN A 1 92 ? -2.068 -2.912 -13.459 1.00 95.44 92 GLN A N 1
ATOM 720 C CA . GLN A 1 92 ? -1.362 -1.646 -13.249 1.00 95.44 92 GLN A CA 1
ATOM 721 C C . GLN A 1 92 ? -2.271 -0.412 -13.349 1.00 95.44 92 GLN A C 1
ATOM 723 O O . GLN A 1 92 ? -2.312 0.379 -12.412 1.00 95.44 92 GLN A O 1
ATOM 728 N N . LYS A 1 93 ? -3.128 -0.322 -14.377 1.00 95.38 93 LYS A N 1
ATOM 729 C CA . LYS A 1 93 ? -4.128 0.757 -14.515 1.00 95.38 93 LYS A CA 1
ATOM 730 C C . LYS A 1 93 ? -5.093 0.823 -13.334 1.00 95.38 93 LYS A C 1
ATOM 732 O O . LYS A 1 93 ? -5.461 1.892 -12.854 1.00 95.38 93 LYS A O 1
ATOM 737 N N . ARG A 1 94 ? -5.575 -0.340 -12.887 1.00 92.75 94 ARG A N 1
ATOM 738 C CA . ARG A 1 94 ? -6.513 -0.429 -11.761 1.00 92.75 94 ARG A CA 1
ATOM 739 C C . ARG A 1 94 ? -5.817 -0.080 -10.449 1.00 92.75 94 ARG A C 1
ATOM 741 O O . ARG A 1 94 ? -6.449 0.526 -9.590 1.00 92.75 94 ARG A O 1
ATOM 748 N N . HIS A 1 95 ? -4.566 -0.497 -10.296 1.00 92.81 95 HIS A N 1
ATOM 749 C CA . HIS A 1 95 ? -3.786 -0.273 -9.095 1.00 92.81 95 HIS A CA 1
ATOM 750 C C . HIS A 1 95 ? -3.412 1.205 -8.942 1.00 92.81 95 HIS A C 1
ATOM 752 O O . HIS A 1 95 ? -3.753 1.774 -7.912 1.00 92.81 95 HIS A O 1
ATOM 758 N N . GLU A 1 96 ? -2.875 1.850 -9.985 1.00 95.06 96 GLU A N 1
ATOM 759 C CA . GLU A 1 96 ? -2.609 3.300 -10.007 1.00 95.06 96 GLU A CA 1
ATOM 760 C C . GLU A 1 96 ? -3.870 4.090 -9.643 1.00 95.06 96 GLU A C 1
ATOM 762 O O . GLU A 1 96 ? -3.860 4.848 -8.684 1.00 95.06 96 GLU A O 1
ATOM 767 N N . ARG A 1 97 ? -5.004 3.811 -10.303 1.00 93.12 97 ARG A N 1
ATOM 768 C CA . ARG A 1 97 ? -6.299 4.445 -9.985 1.00 93.12 97 ARG A CA 1
ATOM 769 C C . ARG A 1 97 ? -6.729 4.288 -8.530 1.00 93.12 97 ARG A C 1
ATOM 771 O O . ARG A 1 97 ? -7.435 5.146 -8.010 1.00 93.12 97 ARG A O 1
ATOM 778 N N . ALA A 1 98 ? -6.414 3.154 -7.910 1.00 90.06 98 ALA A N 1
ATOM 779 C CA . ALA A 1 98 ? -6.776 2.909 -6.522 1.00 90.06 98 ALA A CA 1
ATOM 780 C C . ALA A 1 98 ? -5.856 3.690 -5.571 1.00 90.06 98 ALA A C 1
ATOM 782 O O . ALA A 1 98 ? -6.365 4.339 -4.660 1.00 90.06 98 ALA A O 1
ATOM 783 N N . MET A 1 99 ? -4.548 3.673 -5.841 1.00 91.56 99 MET A N 1
ATOM 784 C CA . MET A 1 99 ? -3.511 4.371 -5.074 1.00 91.56 99 MET A CA 1
ATOM 785 C C . MET A 1 99 ? -3.624 5.895 -5.175 1.00 91.56 99 MET A C 1
ATOM 787 O O . MET A 1 99 ? -3.435 6.601 -4.193 1.00 91.56 99 MET A O 1
ATOM 791 N N . SER A 1 100 ? -3.967 6.418 -6.349 1.00 92.62 100 SER A N 1
ATOM 792 C CA . SER A 1 100 ? -3.966 7.856 -6.617 1.00 92.62 100 SER A CA 1
ATOM 793 C C . SER A 1 100 ? -5.305 8.540 -6.350 1.00 92.62 100 SER A C 1
ATOM 795 O O . SER A 1 100 ? -5.434 9.744 -6.560 1.00 92.62 100 SER A O 1
ATOM 797 N N . ARG A 1 101 ? -6.331 7.793 -5.923 1.00 89.31 101 ARG A N 1
ATOM 798 C CA . ARG A 1 101 ? -7.721 8.274 -5.855 1.00 89.31 101 ARG A CA 1
ATOM 799 C C . ARG A 1 101 ? -7.897 9.537 -5.010 1.00 89.31 101 ARG A C 1
ATOM 801 O O . ARG A 1 101 ? -8.837 10.297 -5.230 1.00 89.31 101 ARG A O 1
ATOM 808 N N . SER A 1 102 ? -7.052 9.703 -4.004 1.00 88.06 102 SER A N 1
ATOM 809 C CA . SER A 1 102 ? -7.089 10.822 -3.073 1.00 88.06 102 SER A CA 1
ATOM 810 C C . SER A 1 102 ? -6.215 12.003 -3.466 1.00 88.06 102 SER A C 1
ATOM 812 O O . SER A 1 102 ? -6.275 13.020 -2.785 1.00 88.06 102 SER A O 1
ATOM 814 N N . ILE A 1 103 ? -5.403 11.884 -4.517 1.00 92.25 103 ILE A N 1
ATOM 815 C CA . ILE A 1 103 ? -4.429 12.906 -4.897 1.00 92.25 103 ILE A CA 1
ATOM 816 C C . ILE A 1 103 ? -5.129 13.922 -5.814 1.00 92.25 103 ILE A C 1
ATOM 818 O O . ILE A 1 103 ? -5.486 13.569 -6.942 1.00 92.25 103 ILE A O 1
ATOM 822 N N . PRO A 1 104 ? -5.357 15.174 -5.367 1.00 91.75 104 PRO A N 1
ATOM 823 C CA . PRO A 1 104 ? -6.052 16.168 -6.179 1.00 91.75 104 PRO A CA 1
ATOM 824 C C . PRO A 1 104 ? -5.293 16.462 -7.476 1.00 91.75 104 PRO A C 1
ATOM 826 O O . PRO A 1 104 ? -4.081 16.663 -7.455 1.00 91.75 104 PRO A O 1
ATOM 829 N N . GLY A 1 105 ? -6.011 16.486 -8.602 1.00 92.81 105 GLY A N 1
ATOM 830 C CA . GLY A 1 105 ? -5.438 16.785 -9.919 1.00 92.81 105 GLY A CA 1
ATOM 831 C C . GLY A 1 105 ? -4.551 15.685 -10.513 1.00 92.81 105 GLY A C 1
ATOM 832 O O . GLY A 1 105 ? -3.967 15.900 -11.572 1.00 92.81 105 GLY A O 1
ATOM 833 N N . TYR A 1 106 ? -4.434 14.519 -9.867 1.00 94.12 106 TYR A N 1
ATOM 834 C CA . TYR A 1 106 ? -3.687 13.400 -10.431 1.00 94.12 106 TYR A CA 1
ATOM 835 C C . TYR A 1 106 ? -4.529 12.625 -11.443 1.00 94.12 106 TYR A C 1
ATOM 837 O O . TYR A 1 106 ? -5.557 12.044 -11.093 1.00 94.12 106 TYR A O 1
ATOM 845 N N . GLU A 1 107 ? -4.030 12.536 -12.672 1.00 93.38 107 GLU A N 1
ATOM 846 C CA . GLU A 1 107 ? -4.645 11.757 -13.742 1.00 93.38 107 GLU A CA 1
ATOM 847 C C . GLU A 1 107 ? -3.876 10.443 -13.974 1.00 93.38 107 GLU A C 1
ATOM 849 O O . GLU A 1 107 ? -2.709 10.477 -14.381 1.00 93.38 107 GLU A O 1
ATOM 854 N N . PRO A 1 108 ? -4.500 9.272 -13.724 1.00 93.06 108 PRO A N 1
ATOM 855 C CA . PRO A 1 108 ? -3.887 7.969 -13.961 1.00 93.06 108 PRO A CA 1
ATOM 856 C C . PRO A 1 108 ? -3.501 7.774 -15.426 1.00 93.06 108 PRO A C 1
ATOM 858 O O . PRO A 1 108 ? -4.342 7.898 -16.323 1.00 93.06 108 PRO A O 1
ATOM 861 N N . TRP A 1 109 ? -2.244 7.413 -15.661 1.00 95.06 109 TRP A N 1
ATOM 862 C CA . TRP A 1 109 ? -1.669 7.321 -17.001 1.00 95.06 109 TRP A CA 1
ATOM 863 C C . TRP A 1 109 ? -1.575 5.882 -17.512 1.00 95.06 109 TRP A C 1
ATOM 865 O O . TRP A 1 109 ? -1.765 5.639 -18.708 1.00 95.06 109 TRP A O 1
ATOM 875 N N . LEU A 1 110 ? -1.320 4.921 -16.620 1.00 96.56 110 LEU A N 1
ATOM 876 C CA . LEU A 1 110 ? -1.034 3.543 -16.996 1.00 96.56 110 LEU A CA 1
ATOM 877 C C . LEU A 1 110 ? -2.223 2.915 -17.715 1.00 96.56 110 LEU A C 1
ATOM 879 O O . LEU A 1 110 ? -3.384 2.982 -17.290 1.00 96.56 110 LEU A O 1
ATOM 883 N N . GLN A 1 111 ? -1.904 2.234 -18.805 1.00 96.19 111 GLN A N 1
ATOM 884 C CA . GLN A 1 111 ? -2.844 1.437 -19.567 1.00 96.19 111 GLN A CA 1
ATOM 885 C C . GLN A 1 111 ? -2.625 -0.051 -19.282 1.00 96.19 111 GLN A C 1
ATOM 887 O O . GLN A 1 111 ? -1.680 -0.453 -18.601 1.00 96.19 111 GLN A O 1
ATOM 892 N N . LYS A 1 112 ? -3.561 -0.891 -19.734 1.00 92.19 112 LYS A N 1
ATOM 893 C CA . LYS A 1 112 ? -3.502 -2.345 -19.494 1.00 92.19 112 LYS A CA 1
ATOM 894 C C . LYS A 1 112 ? -2.353 -3.016 -20.268 1.00 92.19 112 LYS A C 1
ATOM 896 O O . LYS A 1 112 ? -1.902 -4.090 -19.883 1.00 92.19 112 LYS A O 1
ATOM 901 N N . ASP A 1 113 ? -1.905 -2.380 -21.334 1.00 94.88 113 ASP A N 1
ATOM 902 C CA . ASP A 1 113 ? -0.814 -2.773 -22.221 1.00 94.88 113 ASP A CA 1
ATOM 903 C C . ASP A 1 113 ? 0.532 -2.124 -21.866 1.00 94.88 113 ASP A C 1
ATOM 905 O O . ASP A 1 113 ? 1.549 -2.577 -22.377 1.00 94.88 113 ASP A O 1
ATOM 909 N N . THR A 1 114 ? 0.577 -1.139 -20.957 1.00 97.44 114 THR A N 1
ATOM 910 C CA . THR A 1 114 ? 1.852 -0.609 -20.447 1.00 97.44 114 THR A CA 1
ATOM 911 C C . THR A 1 114 ? 2.689 -1.738 -19.851 1.00 97.44 114 THR A C 1
ATOM 913 O O . THR A 1 114 ? 2.239 -2.418 -18.918 1.00 97.44 114 THR A O 1
ATOM 916 N N . THR A 1 115 ? 3.902 -1.933 -20.370 1.00 97.12 115 THR A N 1
ATOM 917 C CA . THR A 1 115 ? 4.792 -2.991 -19.889 1.00 97.12 115 THR A CA 1
ATOM 918 C C . THR A 1 115 ? 5.494 -2.578 -18.596 1.00 97.12 115 THR A C 1
ATOM 920 O O . THR A 1 115 ? 5.573 -1.398 -18.251 1.00 97.12 115 THR A O 1
ATOM 923 N N . LEU A 1 116 ? 6.017 -3.563 -17.857 1.00 96.94 116 LEU A N 1
ATOM 924 C CA . LEU A 1 116 ? 6.837 -3.279 -16.678 1.00 96.94 116 LEU A CA 1
ATOM 925 C C . LEU A 1 116 ? 8.105 -2.503 -17.062 1.00 96.94 116 LEU A C 1
ATOM 927 O O . LEU A 1 116 ? 8.508 -1.613 -16.325 1.00 96.94 116 LEU A O 1
ATOM 931 N N . LEU A 1 117 ? 8.715 -2.814 -18.208 1.00 97.38 117 LEU A N 1
ATOM 932 C CA . LEU A 1 117 ? 9.922 -2.127 -18.655 1.00 97.38 117 LEU A CA 1
ATOM 933 C C . LEU A 1 117 ? 9.638 -0.651 -18.967 1.00 97.38 117 LEU A C 1
ATOM 935 O O . LEU A 1 117 ? 10.335 0.203 -18.428 1.00 97.38 117 LEU A O 1
ATOM 939 N N . ASP A 1 118 ? 8.575 -0.348 -19.722 1.00 97.75 118 ASP A N 1
ATOM 940 C CA . ASP A 1 118 ? 8.181 1.041 -20.030 1.00 97.75 118 ASP A CA 1
ATOM 941 C C . ASP A 1 118 ? 7.905 1.839 -18.751 1.00 97.75 118 ASP A C 1
ATOM 943 O O . ASP A 1 118 ? 8.296 2.998 -18.616 1.00 97.75 118 ASP A O 1
ATOM 947 N N . TYR A 1 119 ? 7.238 1.201 -17.786 1.00 98.00 119 TYR A N 1
ATOM 948 C CA . TYR A 1 119 ? 6.957 1.805 -16.491 1.00 98.00 119 TYR A CA 1
ATOM 949 C C . TYR A 1 119 ? 8.234 2.170 -15.729 1.00 98.00 119 TYR A C 1
ATOM 951 O O . TYR A 1 119 ? 8.349 3.285 -15.222 1.00 98.00 119 TYR A O 1
ATOM 959 N N . LEU A 1 120 ? 9.195 1.246 -15.662 1.00 97.81 120 LEU A N 1
ATOM 960 C CA . LEU A 1 120 ? 10.459 1.465 -14.960 1.00 97.81 120 LEU A CA 1
ATOM 961 C C . LEU A 1 120 ? 11.343 2.490 -15.680 1.00 97.81 120 LEU A C 1
ATOM 963 O O . LEU A 1 120 ? 11.987 3.302 -15.022 1.00 97.81 120 LEU A O 1
ATOM 967 N N . GLN A 1 121 ? 11.341 2.497 -17.015 1.00 97.12 121 GLN A N 1
ATOM 968 C CA . GLN A 1 121 ? 12.078 3.473 -17.823 1.00 97.12 121 GLN A CA 1
ATOM 969 C C . GLN A 1 121 ? 11.533 4.897 -17.673 1.00 97.12 121 GLN A C 1
ATOM 971 O O . GLN A 1 121 ? 12.309 5.848 -17.729 1.00 97.12 121 GLN A O 1
ATOM 976 N N . ALA A 1 122 ? 10.225 5.052 -17.441 1.00 96.44 122 ALA A N 1
ATOM 977 C CA . ALA A 1 122 ? 9.626 6.355 -17.165 1.00 96.44 122 ALA A CA 1
ATOM 978 C C . ALA A 1 122 ? 10.095 6.966 -15.832 1.00 96.44 122 ALA A C 1
ATOM 980 O O . ALA A 1 122 ? 9.943 8.169 -15.652 1.00 96.44 122 ALA A O 1
ATOM 981 N N . ASP A 1 123 ? 10.649 6.158 -14.917 1.00 95.62 123 ASP A N 1
ATOM 982 C CA . ASP A 1 123 ? 11.259 6.592 -13.651 1.00 95.62 123 ASP A CA 1
ATOM 983 C C . ASP A 1 123 ? 10.341 7.439 -12.749 1.00 95.62 123 ASP A C 1
ATOM 985 O O . ASP A 1 123 ? 10.779 8.313 -12.005 1.00 95.62 123 ASP A O 1
ATOM 989 N N . VAL A 1 124 ? 9.033 7.180 -12.816 1.00 95.56 124 VAL A N 1
ATOM 990 C CA . VAL A 1 124 ? 8.021 7.833 -11.981 1.00 95.56 124 VAL A CA 1
ATOM 991 C C . VAL A 1 124 ? 7.267 6.764 -11.204 1.00 95.56 124 VAL A C 1
ATOM 993 O O . VAL A 1 124 ? 6.556 5.955 -11.800 1.00 95.56 124 VAL A O 1
ATOM 996 N N . ASP A 1 125 ? 7.366 6.791 -9.871 1.00 95.75 125 ASP A N 1
ATOM 997 C CA . ASP A 1 125 ? 6.544 5.934 -9.013 1.00 95.75 125 ASP A CA 1
ATOM 998 C C . ASP A 1 125 ? 5.079 6.388 -9.059 1.00 95.75 125 ASP A C 1
ATOM 1000 O O . ASP A 1 125 ? 4.662 7.322 -8.374 1.00 95.75 125 ASP A O 1
ATOM 1004 N N . ARG A 1 126 ? 4.280 5.701 -9.878 1.00 95.94 126 ARG A N 1
ATOM 1005 C CA . ARG A 1 126 ? 2.834 5.948 -10.014 1.00 95.94 126 ARG A CA 1
ATOM 1006 C C . ARG A 1 126 ? 2.005 5.144 -9.021 1.00 95.94 126 ARG A C 1
ATOM 1008 O O . ARG A 1 126 ? 0.796 5.346 -8.914 1.00 95.94 126 ARG A O 1
ATOM 1015 N N . PHE A 1 127 ? 2.631 4.209 -8.316 1.00 96.19 127 PHE A N 1
ATOM 1016 C CA . PHE A 1 127 ? 1.972 3.429 -7.277 1.00 96.19 127 PHE A CA 1
ATOM 1017 C C . PHE A 1 127 ? 2.139 4.049 -5.895 1.00 96.19 127 PHE A C 1
ATOM 1019 O O . PHE A 1 127 ? 1.407 3.659 -4.993 1.00 96.19 127 PHE A O 1
ATOM 1026 N N . PHE A 1 128 ? 3.021 5.039 -5.736 1.00 96.69 128 PHE A N 1
ATOM 1027 C CA . PHE A 1 128 ? 3.229 5.772 -4.487 1.00 96.69 128 PHE A CA 1
ATOM 1028 C C . PHE A 1 128 ? 3.550 4.837 -3.315 1.00 96.69 128 PHE A C 1
ATOM 1030 O O . PHE A 1 128 ? 3.044 5.028 -2.208 1.00 96.69 128 PHE A O 1
ATOM 1037 N N . LEU A 1 129 ? 4.349 3.792 -3.552 1.00 96.50 129 LEU A N 1
ATOM 1038 C CA . LEU A 1 129 ? 4.532 2.707 -2.583 1.00 96.50 129 LEU A CA 1
ATOM 1039 C C . LEU A 1 129 ? 5.226 3.190 -1.308 1.00 96.50 129 LEU A C 1
ATOM 1041 O O . LEU A 1 129 ? 4.827 2.786 -0.218 1.00 96.50 129 LEU A O 1
ATOM 1045 N N . GLY A 1 130 ? 6.214 4.081 -1.444 1.00 97.00 130 GLY A N 1
ATOM 1046 C CA . GLY A 1 130 ? 6.897 4.697 -0.302 1.00 97.00 130 GLY A CA 1
ATOM 1047 C C . GLY A 1 130 ? 5.935 5.519 0.553 1.00 97.00 130 GLY A C 1
ATOM 1048 O O . GLY A 1 130 ? 5.739 5.213 1.724 1.00 97.00 130 GLY A O 1
ATOM 1049 N N . ARG A 1 131 ? 5.228 6.471 -0.071 1.00 96.88 131 ARG A N 1
ATOM 1050 C CA . ARG A 1 131 ? 4.218 7.299 0.609 1.00 96.88 131 ARG A CA 1
ATOM 1051 C C . ARG A 1 131 ? 3.118 6.457 1.257 1.00 96.88 131 ARG A C 1
ATOM 1053 O O . ARG A 1 131 ? 2.677 6.756 2.359 1.00 96.88 131 ARG A O 1
ATOM 1060 N N . HIS A 1 132 ? 2.655 5.407 0.583 1.00 96.94 132 HIS A N 1
ATOM 1061 C CA . HIS A 1 132 ? 1.638 4.517 1.132 1.00 96.94 132 HIS A CA 1
ATOM 1062 C C . HIS A 1 132 ? 2.139 3.767 2.362 1.00 96.94 132 HIS A C 1
ATOM 1064 O O . HIS A 1 132 ? 1.408 3.660 3.338 1.00 96.94 132 HIS A O 1
ATOM 1070 N N . LEU A 1 133 ? 3.374 3.265 2.328 1.00 97.69 133 LEU A N 1
ATOM 1071 C CA . LEU A 1 133 ? 3.990 2.641 3.490 1.00 97.69 133 LEU A CA 1
ATOM 1072 C C . LEU A 1 133 ? 4.048 3.634 4.657 1.00 97.69 133 LEU A C 1
ATOM 1074 O O . LEU A 1 133 ? 3.511 3.330 5.716 1.00 97.69 133 LEU A O 1
ATOM 1078 N N . GLU A 1 134 ? 4.625 4.817 4.441 1.00 97.56 134 GLU A N 1
ATOM 1079 C CA . GLU A 1 134 ? 4.791 5.874 5.452 1.00 97.56 134 GLU A CA 1
ATOM 1080 C C . GLU A 1 134 ? 3.455 6.274 6.086 1.00 97.56 134 GLU A C 1
ATOM 1082 O O . GLU A 1 134 ? 3.292 6.180 7.300 1.00 97.56 134 GLU A O 1
ATOM 1087 N N . ASN A 1 135 ? 2.454 6.603 5.265 1.00 97.38 135 ASN A N 1
ATOM 1088 C CA . ASN A 1 135 ? 1.127 7.009 5.730 1.00 97.38 135 ASN A CA 1
ATOM 1089 C C . ASN A 1 135 ? 0.464 5.999 6.678 1.00 97.38 135 ASN A C 1
ATOM 1091 O O . ASN A 1 135 ? -0.377 6.381 7.492 1.00 97.38 135 ASN A O 1
ATOM 1095 N N . TRP A 1 136 ? 0.781 4.713 6.524 1.00 97.31 136 TRP A N 1
ATOM 1096 C CA . TRP A 1 136 ? 0.175 3.632 7.292 1.00 97.31 136 TRP A CA 1
ATOM 1097 C C . TRP A 1 136 ? 1.028 3.177 8.472 1.00 97.31 136 TRP A C 1
ATOM 1099 O O . TRP A 1 136 ? 0.464 2.870 9.519 1.00 97.31 136 TRP A O 1
ATOM 1109 N N . VAL A 1 137 ? 2.355 3.119 8.330 1.00 97.31 137 VAL A N 1
ATOM 1110 C CA . VAL A 1 137 ? 3.253 2.645 9.401 1.00 97.31 137 VAL A CA 1
ATOM 1111 C C . VAL A 1 137 ? 3.671 3.753 10.368 1.00 97.31 137 VAL A C 1
ATOM 1113 O O . VAL A 1 137 ? 4.058 3.461 11.495 1.00 97.31 137 VAL A O 1
ATOM 1116 N N . GLU A 1 138 ? 3.553 5.012 9.953 1.00 96.94 138 GLU A N 1
ATOM 1117 C CA . GLU A 1 138 ? 3.871 6.207 10.747 1.00 96.94 138 GLU A CA 1
ATOM 1118 C C . GLU A 1 138 ? 2.613 7.057 10.980 1.00 96.94 138 GLU A C 1
ATOM 1120 O O . GLU A 1 138 ? 2.686 8.269 11.167 1.00 96.94 138 GLU A O 1
ATOM 1125 N N . TYR A 1 139 ? 1.438 6.422 10.941 1.00 97.25 139 TYR A N 1
ATOM 1126 C CA . TYR A 1 139 ? 0.152 7.098 11.058 1.00 97.25 139 TYR A CA 1
ATOM 1127 C C . TYR A 1 139 ? 0.054 7.900 12.375 1.00 97.25 139 TYR A C 1
ATOM 1129 O O . TYR A 1 139 ? 0.070 7.300 13.451 1.00 97.25 139 TYR A O 1
ATOM 1137 N N . PRO A 1 140 ? -0.089 9.241 12.313 1.00 95.56 140 PRO A N 1
ATOM 1138 C CA . PRO A 1 140 ? -0.065 10.094 13.504 1.00 95.56 140 PRO A CA 1
ATOM 1139 C C . PRO A 1 140 ? -1.449 10.314 14.132 1.00 95.56 140 PRO A C 1
ATOM 1141 O O . PRO A 1 140 ? -1.554 10.910 15.202 1.00 95.56 140 PRO A O 1
ATOM 1144 N N . GLY A 1 141 ? -2.525 9.922 13.443 1.00 94.69 141 GLY A N 1
ATOM 1145 C CA . GLY A 1 141 ? -3.889 10.086 13.942 1.00 94.69 141 GLY A CA 1
ATOM 1146 C C . GLY A 1 141 ? -4.258 9.005 14.955 1.00 94.69 141 GLY A C 1
ATOM 1147 O O . GLY A 1 141 ? -3.498 8.075 15.186 1.00 94.69 141 GLY A O 1
ATOM 1148 N N . THR A 1 142 ? -5.450 9.106 15.545 1.00 94.31 142 THR A N 1
ATOM 1149 C CA . THR A 1 142 ? -5.921 8.184 16.600 1.00 94.31 142 THR A CA 1
ATOM 1150 C C . THR A 1 142 ? -7.172 7.397 16.219 1.00 94.31 142 THR A C 1
ATOM 1152 O O . THR A 1 142 ? -7.550 6.459 16.912 1.00 94.31 142 THR A O 1
ATOM 1155 N N . ARG A 1 143 ? -7.826 7.747 15.103 1.00 93.94 143 ARG A N 1
ATOM 1156 C CA . ARG A 1 143 ? -9.099 7.130 14.684 1.00 93.94 143 ARG A CA 1
ATOM 1157 C C . ARG A 1 143 ? -8.927 5.751 14.065 1.00 93.94 143 ARG A C 1
ATOM 1159 O O . ARG A 1 143 ? -9.901 5.013 13.935 1.00 93.94 143 ARG A O 1
ATOM 1166 N N . VAL A 1 144 ? -7.710 5.414 13.652 1.00 95.44 144 VAL A N 1
ATOM 1167 C CA . VAL A 1 144 ? -7.390 4.117 13.066 1.00 95.44 144 VAL A CA 1
ATOM 1168 C C . VAL A 1 144 ? -6.404 3.390 13.967 1.00 95.44 144 VAL A C 1
ATOM 1170 O O . VAL A 1 144 ? -5.273 3.833 14.165 1.00 95.44 144 VAL A O 1
ATOM 1173 N N . LYS A 1 145 ? -6.844 2.248 14.486 1.00 96.44 145 LYS A N 1
ATOM 1174 C CA . LYS A 1 145 ? -5.986 1.243 15.110 1.00 96.44 145 LYS A CA 1
ATOM 1175 C C . LYS A 1 145 ? -5.425 0.383 13.989 1.00 96.44 145 LYS A C 1
ATOM 1177 O O . LYS A 1 145 ? -6.202 -0.149 13.194 1.00 96.44 145 LYS A O 1
ATOM 1182 N N . ILE A 1 146 ? -4.108 0.264 13.881 1.00 97.12 146 ILE A N 1
ATOM 1183 C CA . ILE A 1 146 ? -3.465 -0.425 12.758 1.00 97.12 146 ILE A CA 1
ATOM 1184 C C . ILE A 1 146 ? -2.641 -1.595 13.280 1.00 97.12 146 ILE A C 1
ATOM 1186 O O . ILE A 1 146 ? -1.772 -1.432 14.138 1.00 97.12 146 ILE A O 1
ATOM 1190 N N . LEU A 1 147 ? -2.896 -2.770 12.708 1.00 96.69 147 LEU A N 1
ATOM 1191 C CA . LEU A 1 147 ? -1.992 -3.908 12.768 1.00 96.69 147 LEU A CA 1
ATOM 1192 C C . LEU A 1 147 ? -1.318 -4.032 11.400 1.00 96.69 147 LEU A C 1
ATOM 1194 O O . LEU A 1 147 ? -1.931 -4.503 10.439 1.00 96.69 147 LEU A O 1
ATOM 1198 N N . ALA A 1 148 ? -0.081 -3.558 11.286 1.00 96.81 148 ALA A N 1
ATOM 1199 C CA . ALA A 1 148 ? 0.673 -3.655 10.046 1.00 96.81 148 ALA A CA 1
ATOM 1200 C C . ALA A 1 148 ? 1.503 -4.941 10.040 1.00 96.81 148 ALA A C 1
ATOM 1202 O O . ALA A 1 148 ? 2.272 -5.191 10.968 1.00 96.81 148 ALA A O 1
ATOM 1203 N N . VAL A 1 149 ? 1.364 -5.747 8.989 1.00 95.56 149 VAL A N 1
ATOM 1204 C CA . VAL A 1 149 ? 2.002 -7.063 8.878 1.00 95.56 149 VAL A CA 1
ATOM 1205 C C . VAL A 1 149 ? 2.776 -7.169 7.576 1.00 95.56 149 VAL A C 1
ATOM 1207 O O . VAL A 1 149 ? 2.249 -6.894 6.492 1.00 95.56 149 VAL A O 1
ATOM 1210 N N . LYS A 1 150 ? 4.026 -7.613 7.684 1.00 94.94 150 LYS A N 1
ATOM 1211 C CA . LYS A 1 150 ? 4.868 -7.939 6.540 1.00 94.94 150 LYS A CA 1
ATOM 1212 C C . LYS A 1 150 ? 4.382 -9.246 5.908 1.00 94.94 150 LYS A C 1
ATOM 1214 O O . LYS A 1 150 ? 4.190 -10.252 6.591 1.00 94.94 150 LYS A O 1
ATOM 1219 N N . TYR A 1 151 ? 4.168 -9.233 4.596 1.00 91.94 151 TYR A N 1
ATOM 1220 C CA . TYR A 1 151 ? 3.594 -10.341 3.838 1.00 91.94 151 TYR A CA 1
ATOM 1221 C C . TYR A 1 151 ? 4.442 -11.603 3.959 1.00 91.94 151 TYR A C 1
ATOM 1223 O O . TYR A 1 151 ? 3.918 -12.709 4.065 1.00 91.94 151 TYR A O 1
ATOM 1231 N N . GLU A 1 152 ? 5.758 -11.430 3.929 1.00 90.31 152 GLU A N 1
ATOM 1232 C CA . GLU A 1 152 ? 6.735 -12.510 3.976 1.00 90.31 152 GLU A CA 1
ATOM 1233 C C . GLU A 1 152 ? 6.636 -13.316 5.285 1.00 90.31 152 GLU A C 1
ATOM 1235 O O . GLU A 1 152 ? 6.888 -14.515 5.271 1.00 90.31 152 GLU A O 1
ATOM 1240 N N . SER A 1 153 ? 6.167 -12.691 6.368 1.00 91.88 153 SER A N 1
ATOM 1241 C CA . SER A 1 153 ? 5.899 -13.310 7.674 1.00 91.88 153 SER A CA 1
ATOM 1242 C C . SER A 1 153 ? 4.403 -13.493 7.963 1.00 91.88 153 SER A C 1
ATOM 1244 O O . SER A 1 153 ? 4.020 -13.786 9.089 1.00 91.88 153 SER A O 1
ATOM 1246 N N . LEU A 1 154 ? 3.516 -13.300 6.981 1.00 88.88 154 LEU A N 1
ATOM 1247 C CA . LEU A 1 154 ? 2.065 -13.255 7.212 1.00 88.88 154 LEU A CA 1
ATOM 1248 C C . LEU A 1 154 ? 1.524 -14.537 7.864 1.00 88.88 154 LEU A C 1
ATOM 1250 O O . LEU A 1 154 ? 0.578 -14.471 8.643 1.00 88.88 154 LEU A O 1
ATOM 1254 N N . ALA A 1 155 ? 2.125 -15.688 7.547 1.00 87.75 155 ALA A N 1
ATOM 1255 C CA . ALA A 1 155 ? 1.722 -16.989 8.079 1.00 87.75 155 ALA A CA 1
ATOM 1256 C C . ALA A 1 155 ? 2.033 -17.136 9.576 1.00 87.75 155 ALA A C 1
ATOM 1258 O O . ALA A 1 155 ? 1.333 -17.855 10.282 1.00 87.75 155 ALA A O 1
ATOM 1259 N N . GLU A 1 156 ? 3.065 -16.444 10.054 1.00 91.69 156 GLU A N 1
ATOM 1260 C CA . GLU A 1 156 ? 3.504 -16.481 11.450 1.00 91.69 156 GLU A CA 1
ATOM 1261 C C . GLU A 1 156 ? 2.556 -15.681 12.349 1.00 91.69 156 GLU A C 1
ATOM 1263 O O . GLU A 1 156 ? 2.364 -16.049 13.499 1.00 91.69 156 GLU A O 1
ATOM 1268 N N . HIS A 1 157 ? 1.913 -14.642 11.799 1.00 92.19 157 HIS A N 1
ATOM 1269 C CA . HIS A 1 157 ? 1.071 -13.690 12.542 1.00 92.19 157 HIS A CA 1
ATOM 1270 C C . HIS A 1 157 ? -0.435 -13.916 12.348 1.00 92.19 157 HIS A C 1
ATOM 1272 O O . HIS A 1 157 ? -1.240 -13.006 12.563 1.00 92.19 157 HIS A O 1
ATOM 1278 N N . ILE A 1 158 ? -0.850 -15.101 11.876 1.00 87.19 158 ILE A N 1
ATOM 1279 C CA . ILE A 1 158 ? -2.266 -15.389 11.587 1.00 87.19 158 ILE A CA 1
ATOM 1280 C C . ILE A 1 158 ? -3.125 -15.165 12.835 1.00 87.19 158 ILE A C 1
ATOM 1282 O O . ILE A 1 158 ? -4.170 -14.525 12.744 1.00 87.19 158 ILE A O 1
ATOM 1286 N N . GLN A 1 159 ? -2.697 -15.677 13.990 1.00 88.44 159 GLN A N 1
ATOM 1287 C CA . GLN A 1 159 ? -3.487 -15.609 15.222 1.00 88.44 159 GLN A CA 1
ATOM 1288 C C . GLN A 1 159 ? -3.644 -14.167 15.709 1.00 88.44 159 GLN A C 1
ATOM 1290 O O . GLN A 1 159 ? -4.730 -13.761 16.116 1.00 88.44 159 GLN A O 1
ATOM 1295 N N . GLU A 1 160 ? -2.595 -13.362 15.592 1.00 92.62 160 GLU A N 1
ATOM 1296 C CA . GLU A 1 160 ? -2.587 -11.948 15.941 1.00 92.62 160 GLU A CA 1
ATOM 1297 C C . GLU A 1 160 ? -3.512 -11.143 15.031 1.00 92.62 160 GLU A C 1
ATOM 1299 O O . GLU A 1 160 ? -4.269 -10.305 15.522 1.00 92.62 160 GLU A O 1
ATOM 1304 N N . ILE A 1 161 ? -3.489 -11.416 13.722 1.00 89.50 161 ILE A N 1
ATOM 1305 C CA . ILE A 1 161 ? -4.400 -10.797 12.751 1.00 89.50 161 ILE A CA 1
ATOM 1306 C C . ILE A 1 161 ? -5.844 -11.162 13.079 1.00 89.50 161 ILE A C 1
ATOM 1308 O O . ILE A 1 161 ? -6.703 -10.280 13.128 1.00 89.50 161 ILE A O 1
ATOM 1312 N N . MET A 1 162 ? -6.111 -12.446 13.318 1.00 85.94 162 MET A N 1
ATOM 1313 C CA . MET A 1 162 ? -7.457 -12.931 13.595 1.00 85.94 162 MET A CA 1
ATOM 1314 C C . MET A 1 162 ? -8.005 -12.383 14.913 1.00 85.94 162 MET A C 1
ATOM 1316 O O . MET A 1 162 ? -9.136 -11.901 14.944 1.00 85.94 162 MET A O 1
ATOM 1320 N N . GLY A 1 163 ? -7.190 -12.361 15.969 1.00 88.94 163 GLY A N 1
ATOM 1321 C CA . GLY A 1 163 ? -7.556 -11.760 17.250 1.00 88.94 163 GLY A CA 1
ATOM 1322 C C . GLY A 1 163 ? -7.791 -10.253 17.140 1.00 88.94 163 GLY A C 1
ATOM 1323 O O . GLY A 1 163 ? -8.764 -9.736 17.683 1.00 88.94 163 GLY A O 1
ATOM 1324 N N . PHE A 1 164 ? -6.956 -9.540 16.380 1.00 91.12 164 PHE A N 1
ATOM 1325 C CA . PHE A 1 164 ? -7.118 -8.101 16.164 1.00 91.12 164 PHE A CA 1
ATOM 1326 C C . PHE A 1 164 ? -8.404 -7.757 15.400 1.00 91.12 164 PHE A C 1
ATOM 1328 O O . PHE A 1 164 ? -9.111 -6.815 15.768 1.00 91.12 164 PHE A O 1
ATOM 1335 N N . LEU A 1 165 ? -8.708 -8.526 14.352 1.00 85.69 165 LEU A N 1
ATOM 1336 C CA . LEU A 1 165 ? -9.905 -8.363 13.524 1.00 85.69 165 LEU A CA 1
ATOM 1337 C C . LEU A 1 165 ? -11.144 -9.063 14.102 1.00 85.69 165 LEU A C 1
ATOM 1339 O O . LEU A 1 165 ? -12.203 -9.012 13.473 1.00 85.69 165 LEU A O 1
ATOM 1343 N N . GLU A 1 166 ? -11.019 -9.707 15.265 1.00 84.94 166 GLU A N 1
ATOM 1344 C CA . GLU A 1 166 ? -12.084 -10.447 15.950 1.00 84.94 166 GLU A CA 1
ATOM 1345 C C . GLU A 1 166 ? -12.791 -11.452 15.029 1.00 84.94 166 GLU A C 1
ATOM 1347 O O . GLU A 1 166 ? -14.020 -11.465 14.912 1.00 84.94 166 GLU A O 1
ATOM 1352 N N . CYS A 1 167 ? -12.026 -12.280 14.321 1.00 78.75 167 CYS A N 1
ATOM 1353 C CA . CYS A 1 167 ? -12.604 -13.375 13.545 1.00 78.75 167 CYS A CA 1
ATOM 1354 C C . CYS A 1 167 ? -11.958 -14.716 13.849 1.00 78.75 167 CYS A C 1
ATOM 1356 O O . CYS A 1 167 ? -10.816 -14.810 14.281 1.00 78.75 167 CYS A O 1
ATOM 1358 N N . ASP A 1 168 ? -12.737 -15.766 13.613 1.00 74.56 168 ASP A N 1
ATOM 1359 C CA . ASP A 1 168 ? -12.500 -17.067 14.235 1.00 74.56 168 ASP A CA 1
ATOM 1360 C C . ASP A 1 168 ? -11.950 -18.097 13.234 1.00 74.56 168 ASP A C 1
ATOM 1362 O O . ASP A 1 168 ? -11.601 -19.220 13.600 1.00 74.56 168 ASP A O 1
ATOM 1366 N N . ARG A 1 169 ? -11.865 -17.738 11.943 1.00 72.81 169 ARG A N 1
ATOM 1367 C CA . ARG A 1 169 ? -11.502 -18.669 10.871 1.00 72.81 169 ARG A CA 1
ATOM 1368 C C . ARG A 1 169 ? -10.039 -18.504 10.435 1.00 72.81 169 ARG A C 1
ATOM 1370 O O . ARG A 1 169 ? -9.733 -17.529 9.745 1.00 72.81 169 ARG A O 1
ATOM 1377 N N . PRO A 1 170 ? -9.144 -19.471 10.718 1.00 67.19 170 PRO A N 1
ATOM 1378 C CA . PRO A 1 170 ? -7.740 -19.381 10.317 1.00 67.19 170 PRO A CA 1
ATOM 1379 C C . PRO A 1 170 ? -7.606 -19.368 8.792 1.00 67.19 170 PRO A C 1
ATOM 1381 O O . PRO A 1 170 ? -8.321 -20.102 8.108 1.00 67.19 170 PRO A O 1
ATOM 1384 N N . PHE A 1 171 ? -6.708 -18.533 8.263 1.00 73.00 171 PHE A N 1
ATOM 1385 C CA . PHE A 1 171 ? -6.466 -18.382 6.825 1.00 73.00 171 PHE A CA 1
ATOM 1386 C C . PHE A 1 171 ? -5.170 -19.061 6.395 1.00 73.00 171 PHE A C 1
ATOM 1388 O O . PHE A 1 171 ? -4.202 -19.102 7.144 1.00 73.00 171 PHE A O 1
ATOM 1395 N N . GLU A 1 172 ? -5.129 -19.562 5.162 1.00 73.94 172 GLU A N 1
ATOM 1396 C CA . GLU A 1 172 ? -3.911 -20.141 4.594 1.00 73.94 172 GLU A CA 1
ATOM 1397 C C . GLU A 1 172 ? -3.173 -19.105 3.736 1.00 73.94 172 GLU A C 1
ATOM 1399 O O . GLU A 1 172 ? -3.732 -18.516 2.800 1.00 73.94 172 GLU A O 1
ATOM 1404 N N . VAL A 1 173 ? -1.895 -18.880 4.045 1.00 77.06 173 VAL A N 1
ATOM 1405 C CA . VAL A 1 173 ? -1.028 -17.998 3.260 1.00 77.06 173 VAL A CA 1
ATOM 1406 C C . VAL A 1 173 ? -0.484 -18.753 2.065 1.00 77.06 173 VAL A C 1
ATOM 1408 O O . VAL A 1 173 ? 0.193 -19.767 2.203 1.00 77.06 173 VAL A O 1
ATOM 1411 N N . ARG A 1 174 ? -0.729 -18.221 0.866 1.00 75.94 174 ARG A N 1
ATOM 1412 C CA . ARG A 1 174 ? -0.141 -18.784 -0.348 1.00 75.94 174 ARG A CA 1
ATOM 1413 C C . ARG A 1 174 ? 1.284 -18.265 -0.545 1.00 75.94 174 ARG A C 1
ATOM 1415 O O . ARG A 1 174 ? 1.499 -17.050 -0.471 1.00 75.94 174 ARG A O 1
ATOM 1422 N N . PRO A 1 175 ? 2.247 -19.139 -0.878 1.00 72.69 175 PRO A N 1
ATOM 1423 C CA . PRO A 1 175 ? 3.590 -18.699 -1.213 1.00 72.69 175 PRO A CA 1
ATOM 1424 C C . PRO A 1 175 ? 3.565 -17.822 -2.467 1.00 72.69 175 PRO A C 1
ATOM 1426 O O . PRO A 1 175 ? 2.749 -18.004 -3.380 1.00 72.69 175 PRO A O 1
ATOM 1429 N N . ARG A 1 176 ? 4.469 -16.842 -2.521 1.00 74.25 176 ARG A N 1
ATOM 1430 C CA . ARG A 1 176 ? 4.565 -15.947 -3.674 1.00 74.25 176 ARG A CA 1
ATOM 1431 C C . ARG A 1 176 ? 5.215 -16.682 -4.847 1.00 74.25 176 ARG A C 1
ATOM 1433 O O . ARG A 1 176 ? 6.262 -17.300 -4.704 1.00 74.25 176 ARG A O 1
ATOM 1440 N N . THR A 1 177 ? 4.602 -16.586 -6.027 1.00 73.50 177 THR A N 1
ATOM 1441 C CA . THR A 1 177 ? 5.148 -17.193 -7.255 1.00 73.50 177 THR A CA 1
ATOM 1442 C C . THR A 1 177 ? 6.103 -16.269 -8.009 1.00 73.50 177 THR A C 1
ATOM 1444 O O . THR A 1 177 ? 6.897 -16.739 -8.813 1.00 73.50 177 THR A O 1
ATOM 1447 N N . SER A 1 178 ? 5.979 -14.951 -7.824 1.00 73.56 178 SER A N 1
ATOM 1448 C CA . SER A 1 178 ? 6.843 -13.966 -8.482 1.00 73.56 178 SER A CA 1
ATOM 1449 C C . SER A 1 178 ? 8.234 -14.002 -7.851 1.00 73.56 178 SER A C 1
ATOM 1451 O O . SER A 1 178 ? 8.339 -13.802 -6.642 1.00 73.56 178 SER A O 1
ATOM 1453 N N . ARG A 1 179 ? 9.265 -14.246 -8.666 1.00 77.88 179 ARG A N 1
ATOM 1454 C CA . ARG A 1 179 ? 10.678 -14.247 -8.264 1.00 77.88 179 ARG A CA 1
ATOM 1455 C C . ARG A 1 179 ? 11.421 -13.164 -9.035 1.00 77.88 179 ARG A C 1
ATOM 1457 O O . ARG A 1 179 ? 11.421 -13.176 -10.270 1.00 77.88 179 ARG A O 1
ATOM 1464 N N . TYR A 1 180 ? 12.005 -12.225 -8.303 1.00 80.88 180 TYR A N 1
ATOM 1465 C CA . TYR A 1 180 ? 12.715 -11.077 -8.861 1.00 80.88 180 TYR A CA 1
ATOM 1466 C C . TYR A 1 180 ? 14.024 -11.491 -9.545 1.00 80.88 180 TYR A C 1
ATOM 1468 O O . TYR A 1 180 ? 14.392 -10.950 -10.589 1.00 80.88 180 TYR A O 1
ATOM 1476 N N . GLU A 1 181 ? 14.670 -12.516 -9.001 1.00 83.44 181 GLU A N 1
ATOM 1477 C CA . GLU A 1 181 ? 15.978 -13.028 -9.409 1.00 83.44 181 GLU A CA 1
ATOM 1478 C C . GLU A 1 181 ? 15.970 -13.559 -10.849 1.00 83.44 181 GLU A C 1
ATOM 1480 O O . GLU A 1 181 ? 17.006 -13.594 -11.502 1.00 83.44 181 GLU A O 1
ATOM 1485 N N . ASN A 1 182 ? 14.790 -13.909 -11.368 1.00 86.19 182 ASN A N 1
ATOM 1486 C CA . ASN A 1 182 ? 14.611 -14.467 -12.707 1.00 86.19 182 ASN A CA 1
ATOM 1487 C C . ASN A 1 182 ? 14.251 -13.412 -13.771 1.00 86.19 182 ASN A C 1
ATOM 1489 O O . ASN A 1 182 ? 13.933 -13.776 -14.903 1.00 86.19 182 ASN A O 1
ATOM 1493 N N . GLN A 1 183 ? 14.201 -12.123 -13.419 1.00 89.94 183 GLN A N 1
ATOM 1494 C CA . GLN A 1 183 ? 13.883 -11.062 -14.378 1.00 89.94 183 GLN A CA 1
ATOM 1495 C C . GLN A 1 183 ? 15.082 -10.667 -15.243 1.00 89.94 183 GLN A C 1
ATOM 1497 O O . GLN A 1 183 ? 16.234 -10.854 -14.863 1.00 89.94 183 GLN A O 1
ATOM 1502 N N . HIS A 1 184 ? 14.794 -10.052 -16.394 1.00 93.25 184 HIS A N 1
ATOM 1503 C CA . HIS A 1 184 ? 15.813 -9.439 -17.244 1.00 93.25 184 HIS A CA 1
ATOM 1504 C C . HIS A 1 184 ? 16.622 -8.384 -16.456 1.00 93.25 184 HIS A C 1
ATOM 1506 O O . HIS A 1 184 ? 16.007 -7.630 -15.690 1.00 93.25 184 HIS A O 1
ATOM 1512 N N . PRO A 1 185 ? 17.951 -8.263 -16.656 1.00 95.25 185 PRO A N 1
ATOM 1513 C CA . PRO A 1 185 ? 18.794 -7.322 -15.908 1.00 95.25 185 PRO A CA 1
ATOM 1514 C C . PRO A 1 185 ? 18.296 -5.871 -15.924 1.00 95.25 185 PRO A C 1
ATOM 1516 O O . PRO A 1 185 ? 18.386 -5.173 -14.920 1.00 95.25 185 PRO A O 1
ATOM 1519 N N . GLU A 1 186 ? 17.698 -5.422 -17.030 1.00 96.44 186 GLU A N 1
ATOM 1520 C CA . GLU A 1 186 ? 17.115 -4.074 -17.126 1.00 96.44 186 GLU A CA 1
ATOM 1521 C C . GLU A 1 186 ? 15.921 -3.868 -16.184 1.00 96.44 186 GLU A C 1
ATOM 1523 O O . GLU A 1 186 ? 15.790 -2.814 -15.565 1.00 96.44 186 GLU A O 1
ATOM 1528 N N . ILE A 1 187 ? 15.067 -4.885 -16.027 1.00 96.56 187 ILE A N 1
ATOM 1529 C CA . ILE A 1 187 ? 13.946 -4.842 -15.079 1.00 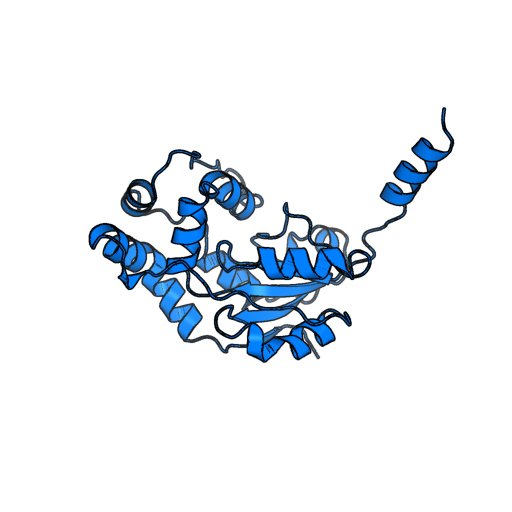96.56 187 ILE A CA 1
ATOM 1530 C C . ILE A 1 187 ? 14.483 -4.846 -13.648 1.00 96.56 187 ILE A C 1
ATOM 1532 O O . ILE A 1 187 ? 13.956 -4.132 -12.797 1.00 96.56 187 ILE A O 1
ATOM 1536 N N . GLN A 1 188 ? 15.530 -5.630 -13.380 1.00 96.75 188 GLN A N 1
ATOM 1537 C CA . GLN A 1 188 ? 16.170 -5.668 -12.068 1.00 96.75 188 GLN A CA 1
ATOM 1538 C C . GLN A 1 188 ? 16.739 -4.298 -11.688 1.00 96.75 188 GLN A C 1
ATOM 1540 O O . GLN A 1 188 ? 16.372 -3.744 -10.653 1.00 96.75 188 GLN A O 1
ATOM 1545 N N . ALA A 1 189 ? 17.539 -3.705 -12.577 1.00 97.00 189 ALA A N 1
ATOM 1546 C CA . ALA A 1 189 ? 18.103 -2.373 -12.390 1.00 97.00 189 ALA A CA 1
ATOM 1547 C C . ALA A 1 189 ? 17.019 -1.292 -12.250 1.00 97.00 189 ALA A C 1
ATOM 1549 O O . ALA A 1 189 ? 17.130 -0.419 -11.391 1.00 97.00 189 ALA A O 1
ATOM 1550 N N . GLY A 1 190 ? 15.950 -1.362 -13.050 1.00 97.88 190 GLY A N 1
ATOM 1551 C CA . GLY A 1 190 ? 14.826 -0.430 -12.958 1.00 97.88 190 GLY A CA 1
ATOM 1552 C C . GLY A 1 190 ? 14.080 -0.518 -11.623 1.00 97.88 190 GLY A C 1
ATOM 1553 O O . GLY A 1 190 ? 13.770 0.511 -11.024 1.00 97.88 190 GLY A O 1
ATOM 1554 N N . LEU A 1 191 ? 13.823 -1.734 -11.124 1.00 97.50 191 LEU A N 1
ATOM 1555 C CA . LEU A 1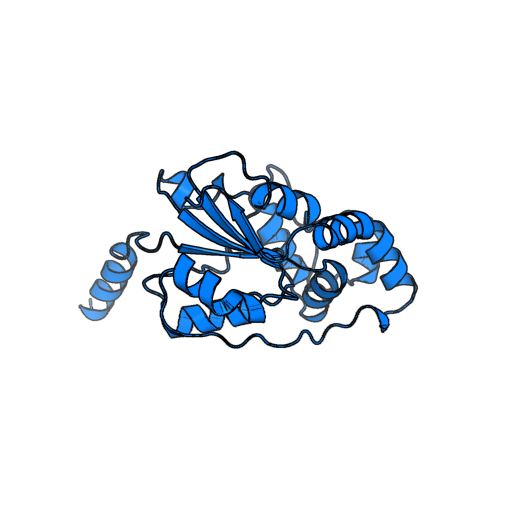 191 ? 13.189 -1.945 -9.817 1.00 97.50 191 LEU A CA 1
ATOM 1556 C C . LEU A 1 191 ? 14.074 -1.449 -8.674 1.00 97.50 191 LEU A C 1
ATOM 1558 O O . LEU A 1 191 ? 13.571 -0.774 -7.779 1.00 97.50 191 LEU A O 1
ATOM 1562 N N . GLU A 1 192 ? 15.374 -1.734 -8.725 1.00 97.69 192 GLU A N 1
ATOM 1563 C CA . GLU A 1 192 ? 16.335 -1.251 -7.733 1.00 97.69 192 GLU A CA 1
ATOM 1564 C C . GLU A 1 192 ? 16.396 0.278 -7.715 1.00 97.69 192 GLU A C 1
ATOM 1566 O O . GLU A 1 192 ? 16.274 0.898 -6.658 1.00 97.69 192 GLU A O 1
ATOM 1571 N N . LYS A 1 193 ? 16.477 0.904 -8.894 1.00 97.94 193 LYS A N 1
ATOM 1572 C CA . LYS A 1 193 ? 16.487 2.363 -9.029 1.00 97.94 193 LYS A CA 1
ATOM 1573 C C . LYS A 1 193 ? 15.230 3.003 -8.431 1.00 97.94 193 LYS A C 1
ATOM 1575 O O . LYS A 1 193 ? 15.339 3.951 -7.655 1.00 97.94 193 LYS A O 1
ATOM 1580 N N . MET A 1 194 ? 14.052 2.490 -8.785 1.00 97.69 194 MET A N 1
ATOM 1581 C CA . MET A 1 194 ? 12.772 3.091 -8.400 1.00 97.69 194 MET A CA 1
ATOM 1582 C C . MET A 1 194 ? 12.378 2.770 -6.952 1.00 97.69 194 MET A C 1
ATOM 1584 O O . MET A 1 194 ? 11.863 3.631 -6.240 1.00 97.69 194 MET A O 1
ATOM 1588 N N . TYR A 1 195 ? 12.617 1.536 -6.503 1.00 97.94 195 TYR A N 1
ATOM 1589 C CA . TYR A 1 195 ? 12.065 1.007 -5.255 1.00 97.94 195 TYR A CA 1
ATOM 1590 C C . TYR A 1 195 ? 13.103 0.471 -4.269 1.00 97.94 195 TYR A C 1
ATOM 1592 O O . TYR A 1 195 ? 12.704 0.075 -3.176 1.00 97.94 195 TYR A O 1
ATOM 1600 N N . GLY A 1 196 ? 14.403 0.486 -4.576 1.00 98.06 196 GLY A N 1
ATOM 1601 C CA . GLY A 1 196 ? 15.450 -0.025 -3.678 1.00 98.06 196 GLY A CA 1
ATOM 1602 C C . GLY A 1 196 ? 15.414 0.626 -2.292 1.00 98.06 196 GLY A C 1
ATOM 1603 O O . GLY A 1 196 ? 15.470 -0.057 -1.272 1.00 98.06 196 GLY A O 1
ATOM 1604 N N . LYS A 1 197 ? 15.161 1.942 -2.225 1.00 98.19 197 LYS A N 1
ATOM 1605 C CA . LYS A 1 197 ? 14.970 2.654 -0.945 1.00 98.19 197 LYS A CA 1
ATOM 1606 C C . LYS A 1 197 ? 13.736 2.175 -0.173 1.00 98.19 197 LYS A C 1
ATOM 1608 O O . LYS A 1 197 ? 13.812 1.971 1.036 1.00 98.19 197 LYS A O 1
ATOM 1613 N N . VAL A 1 198 ? 12.609 1.977 -0.862 1.00 98.06 198 VAL A N 1
ATOM 1614 C CA . VAL A 1 198 ? 11.367 1.470 -0.248 1.00 98.06 198 VAL A CA 1
ATOM 1615 C C . VAL A 1 198 ? 11.570 0.039 0.247 1.00 98.06 198 VAL A C 1
ATOM 1617 O O . VAL A 1 198 ? 11.142 -0.296 1.349 1.00 98.06 198 VAL A O 1
ATOM 1620 N N . ARG A 1 199 ? 12.267 -0.793 -0.532 1.00 97.81 199 ARG A N 1
ATOM 1621 C CA . ARG A 1 199 ? 12.625 -2.160 -0.157 1.00 97.81 199 ARG A CA 1
ATOM 1622 C C . ARG A 1 199 ? 13.489 -2.179 1.102 1.00 97.81 199 ARG A C 1
ATOM 1624 O O . ARG A 1 199 ? 13.098 -2.824 2.068 1.00 97.81 199 ARG A O 1
ATOM 1631 N N . ALA A 1 200 ? 14.579 -1.412 1.132 1.00 98.38 200 ALA A N 1
ATOM 1632 C CA . ALA A 1 200 ? 15.448 -1.305 2.305 1.00 98.38 200 ALA A CA 1
ATOM 1633 C C . ALA A 1 200 ? 14.674 -0.832 3.549 1.00 98.38 200 ALA A C 1
ATOM 1635 O O . ALA A 1 200 ? 14.849 -1.369 4.646 1.00 98.38 200 ALA A O 1
ATOM 1636 N N . ARG A 1 201 ? 13.749 0.125 3.380 1.00 98.12 201 ARG A N 1
ATOM 1637 C CA . ARG A 1 201 ? 12.856 0.551 4.464 1.00 98.12 201 ARG A CA 1
ATOM 1638 C C . ARG A 1 201 ? 11.984 -0.605 4.957 1.00 98.12 201 ARG A C 1
ATOM 1640 O O . ARG A 1 201 ? 11.957 -0.850 6.159 1.00 98.12 201 ARG A O 1
ATOM 1647 N N . ILE A 1 202 ? 11.315 -1.338 4.070 1.00 97.44 202 ILE A N 1
ATOM 1648 C CA . ILE A 1 202 ? 10.479 -2.494 4.438 1.00 97.44 202 ILE A CA 1
ATOM 1649 C C . ILE A 1 202 ? 11.292 -3.601 5.113 1.00 97.44 202 ILE A C 1
ATOM 1651 O O . ILE A 1 202 ? 10.819 -4.206 6.076 1.00 97.44 202 ILE A O 1
ATOM 1655 N N . GLU A 1 203 ? 12.510 -3.865 4.650 1.00 97.31 203 GLU A N 1
ATOM 1656 C CA . GLU A 1 203 ? 13.415 -4.838 5.264 1.00 97.31 203 GLU A CA 1
ATOM 1657 C C . GLU A 1 203 ? 13.777 -4.432 6.699 1.00 97.31 203 GLU A C 1
ATOM 1659 O O . GLU A 1 203 ? 13.740 -5.283 7.584 1.00 97.31 203 GLU A O 1
ATOM 1664 N N . SER A 1 204 ? 13.995 -3.135 6.952 1.00 97.69 204 SER A N 1
ATOM 1665 C CA . SER A 1 204 ? 14.296 -2.600 8.291 1.00 97.69 204 SER A CA 1
ATOM 1666 C C . SER A 1 204 ? 13.122 -2.623 9.279 1.00 97.69 204 SER A C 1
ATOM 1668 O O . SER A 1 204 ? 13.337 -2.543 10.488 1.00 97.69 204 SER A O 1
ATOM 1670 N N . LEU A 1 205 ? 11.879 -2.693 8.790 1.00 97.88 205 LEU A N 1
ATOM 1671 C CA . LEU A 1 205 ? 10.690 -2.686 9.642 1.00 97.88 205 LEU A CA 1
ATOM 1672 C C . LEU A 1 205 ? 10.468 -4.060 10.309 1.00 97.88 205 LEU A C 1
ATOM 1674 O O . LEU A 1 205 ? 10.737 -5.092 9.680 1.00 97.88 205 LEU A O 1
ATOM 1678 N N . PRO A 1 206 ? 9.919 -4.108 11.540 1.00 97.44 206 PRO A N 1
ATOM 1679 C CA . PRO A 1 206 ? 9.496 -5.357 12.180 1.00 97.44 206 PRO A CA 1
ATOM 1680 C C . PRO A 1 206 ? 8.507 -6.146 11.317 1.00 97.44 206 PRO A C 1
ATOM 1682 O O . PRO A 1 206 ? 7.791 -5.568 10.514 1.00 97.44 206 PRO A O 1
ATOM 1685 N N . SER A 1 207 ? 8.398 -7.462 11.490 1.00 96.88 207 SER A N 1
ATOM 1686 C CA . SER A 1 207 ? 7.383 -8.267 10.785 1.00 96.88 207 SER A CA 1
ATOM 1687 C C . SER A 1 207 ? 5.940 -7.906 11.169 1.00 96.88 207 SER A C 1
ATOM 1689 O O . SER A 1 207 ? 5.032 -8.052 10.348 1.00 96.88 207 SER A O 1
ATOM 1691 N N . LEU A 1 208 ? 5.746 -7.391 12.387 1.00 97.38 208 LEU A N 1
ATOM 1692 C CA . LEU A 1 208 ? 4.467 -6.978 12.953 1.00 97.38 208 LEU A CA 1
ATOM 1693 C C . LEU A 1 208 ? 4.617 -5.626 13.666 1.00 97.38 208 LEU A C 1
ATOM 1695 O O . LEU A 1 208 ? 5.506 -5.462 14.500 1.00 97.38 208 LEU A O 1
ATOM 1699 N N . ILE A 1 209 ? 3.741 -4.668 13.363 1.00 97.75 209 ILE A N 1
ATOM 1700 C CA . ILE A 1 209 ? 3.714 -3.339 13.990 1.00 97.75 209 ILE A CA 1
ATOM 1701 C C . ILE A 1 209 ? 2.294 -3.058 14.484 1.00 97.75 209 ILE A C 1
ATOM 1703 O O . ILE A 1 209 ? 1.316 -3.309 13.776 1.00 97.75 209 ILE A O 1
ATOM 1707 N N . ARG A 1 210 ? 2.188 -2.521 15.700 1.00 97.44 210 ARG A N 1
ATOM 1708 C CA . ARG A 1 210 ? 0.937 -2.090 16.331 1.00 97.44 210 ARG A CA 1
ATOM 1709 C C . ARG A 1 210 ? 0.951 -0.571 16.472 1.00 97.44 210 ARG A C 1
ATOM 1711 O O . ARG A 1 210 ? 1.898 -0.028 17.030 1.00 97.44 210 ARG A O 1
ATOM 1718 N N . ILE A 1 211 ? -0.076 0.099 15.960 1.00 97.06 211 ILE A N 1
ATOM 1719 C CA . ILE A 1 211 ? -0.195 1.564 15.968 1.00 97.06 211 ILE A CA 1
ATOM 1720 C C . ILE A 1 211 ? -1.574 1.914 16.514 1.00 97.06 211 ILE A C 1
ATOM 1722 O O . ILE A 1 211 ? -2.583 1.438 15.988 1.00 97.06 211 ILE A O 1
ATOM 1726 N N . ASN A 1 212 ? -1.621 2.718 17.579 1.00 92.25 212 ASN A N 1
ATOM 1727 C CA . ASN A 1 212 ? -2.846 3.021 18.333 1.00 92.25 212 ASN A CA 1
ATOM 1728 C C . ASN A 1 212 ? -3.594 1.763 18.814 1.00 92.25 212 ASN A C 1
ATOM 1730 O O . ASN A 1 212 ? -4.825 1.740 18.875 1.00 92.25 212 ASN A O 1
ATOM 1734 N N . VAL A 1 213 ? -2.855 0.687 19.089 1.00 83.19 213 VAL A N 1
ATOM 1735 C CA . VAL A 1 213 ? -3.393 -0.538 19.681 1.00 83.19 213 VAL A CA 1
ATOM 1736 C C . VAL A 1 213 ? -2.870 -0.585 21.109 1.00 83.19 213 VAL A C 1
ATOM 1738 O O . VAL A 1 213 ? -1.665 -0.745 21.291 1.00 83.19 213 VAL A O 1
ATOM 1741 N N . ASP A 1 214 ? -3.768 -0.384 22.072 1.00 67.81 214 ASP A N 1
ATOM 1742 C CA . ASP A 1 214 ? -3.499 -0.604 23.497 1.00 67.81 214 ASP A CA 1
ATOM 1743 C C . ASP A 1 214 ? -3.294 -2.098 23.799 1.00 67.81 214 ASP A C 1
ATOM 1745 O O . ASP A 1 214 ? -3.951 -2.935 23.124 1.00 67.81 214 ASP A O 1
#

Foldseek 3Di:
DDPVVVVVVVVVVPLDPQQLEEEAELALLQCVQVVVQCCVAPCSNYDYDVLANHPLAPCPPPQNVVVAAHEYEYEYEAVLSRLVSCLVVLNQQVQLCSNCVPPPPDDRDDHSPCHLLNVLVVLDPSNCSQSSCCNQQVPPDQRYKYKYAYSVCCLVCQVVSCVSSVHDDGGDRDDRPRDNVPDDVSSNVSCCSNCVVVNVVSVPDDRIDTDNDD

Sequence (214 aa):
MSLRGSLRTIRRQLIPFTATNRIVSLGGVGSTSLVSHLENGDKDRIWCHSRHLHCLEPELLPEVRKGLEVKACFVYGDPFPAVQSVFRRGLQKRHERAMSRSIPGYEPWLQKDTTLLDYLQADVDRFFLGRHLENWVEYPGTRVKILAVKYESLAEHIQEIMGFLECDRPFEVRPRTSRYENQHPEIQAGLEKMYGKVRARIESLPSLIRINVD

Secondary structure (DSSP, 8-state):
--HHHHHHHHHHHSS-S---EEEEE-SSSSHHHHHHHHHTT-TTTB---TTTTT-SSGGGSTTGGGT--EEEEEEE--HHHHHHHHHHTT-HHHHHHHHTTTSTT------SS--HHHHHHTT--SS-HHHHHHHHHS---SSEEEEEEEGGGTTTTHHHHHHHTT-----PPPPP---GGGS-HHHHHHHHHHHHHHHHHHHHS-SEEEES--

Radius of gyration: 18.02 Å; chains: 1; bounding box: 62×37×46 Å

pLDDT: mean 85.23, std 15.38, range [39.41, 98.38]